Protein AF-A0A1D6IJW8-F1 (afdb_monomer)

Solvent-accessible surface area (backbone atoms only — not comparable to full-atom values): 11966 Å² total; per-residue (Å²): 100,55,73,67,58,34,72,70,39,97,54,43,90,77,49,80,68,76,67,84,82,90,84,82,69,64,49,57,59,57,41,52,30,16,62,76,54,67,31,64,69,40,22,41,39,33,56,73,43,92,63,97,60,88,53,54,50,42,50,57,43,24,51,48,31,38,53,54,25,54,58,39,34,73,47,59,45,94,82,38,66,62,11,54,40,20,61,73,43,43,92,66,59,35,40,79,49,43,37,62,38,60,63,40,44,71,74,69,51,48,72,70,54,31,19,51,52,34,33,53,51,52,58,76,67,62,80,61,88,47,70,67,58,39,49,54,36,16,48,52,52,33,53,44,46,55,49,37,48,42,70,63,32,47,52,40,47,52,51,54,50,52,54,51,51,54,47,50,56,41,46,73,73,73,42,66,58,65,53,64,46,99,86,69,52,78,46,69,54,84,86,67,90,79,82,85,77,92,74,93,70,90,77,83,82,128

Mean predicted aligned error: 5.83 Å

Organism: Zea mays (NCBI:txid4577)

pLDDT: mean 93.37, std 6.7, range [49.69, 98.38]

Sequence (206 aa):
MNLTEALRSSSPETTISHIPVHQDGSCNGLQHYAALGKDKLGAIAVNLVAGEKPADVYTGIANRVMEIMRMDAQKDPSVEPDAARARLIVDQVDRKLVKQTVMTSVYGVTYIGAREQIRRRLKERGVIPNDSELFGASCYAAKVTLTALGEMFQAARSIMNWLGDCAKVIACENEPVRWTTPLGLPVVQPYRKLGRHLVGVSVEYS

Radius of gyration: 23.62 Å; Cα contacts (8 Å, |Δi|>4): 201; chains: 1; bounding box: 51×72×70 Å

Structure (mmCIF, N/CA/C/O backbone):
data_AF-A0A1D6IJW8-F1
#
_entry.id   AF-A0A1D6IJW8-F1
#
loop_
_atom_site.group_PDB
_atom_site.id
_atom_site.type_symbol
_atom_site.label_atom_id
_atom_site.label_alt_id
_atom_site.label_comp_id
_atom_site.label_asym_id
_atom_site.label_entity_id
_atom_site.label_seq_id
_atom_site.pdbx_PDB_ins_code
_atom_site.Cartn_x
_atom_site.Cartn_y
_atom_site.Cartn_z
_atom_site.occupancy
_atom_site.B_iso_or_equiv
_atom_site.auth_seq_id
_atom_site.auth_comp_id
_atom_site.auth_asym_id
_atom_site.auth_atom_id
_atom_site.pdbx_PDB_model_num
ATOM 1 N N . MET A 1 1 ? -7.915 19.815 28.709 1.00 62.91 1 MET A N 1
ATOM 2 C CA . MET A 1 1 ? -7.631 18.904 29.828 1.00 62.91 1 MET A CA 1
ATOM 3 C C . MET A 1 1 ? -6.895 17.685 29.293 1.00 62.91 1 MET A C 1
ATOM 5 O O . MET A 1 1 ? -7.326 17.170 28.266 1.00 62.91 1 MET A O 1
ATOM 9 N N . ASN A 1 2 ? -5.765 17.295 29.884 1.00 79.00 2 ASN A N 1
ATOM 10 C CA . ASN A 1 2 ? -4.941 16.166 29.422 1.00 79.00 2 ASN A CA 1
ATOM 11 C C . ASN A 1 2 ? -5.135 14.910 30.293 1.00 79.00 2 ASN A C 1
ATOM 13 O O . ASN A 1 2 ? -5.794 14.955 31.330 1.00 79.00 2 ASN A O 1
ATOM 17 N N . LEU A 1 3 ? -4.575 13.774 29.859 1.00 88.62 3 LEU A N 1
ATOM 18 C CA . LEU A 1 3 ? -4.716 12.476 30.537 1.00 88.62 3 LEU A CA 1
ATOM 19 C C . LEU A 1 3 ? -4.359 12.542 32.033 1.00 88.62 3 LEU A C 1
ATOM 21 O O . LEU A 1 3 ? -5.017 11.915 32.856 1.00 88.62 3 LEU A O 1
ATOM 25 N N . THR A 1 4 ? -3.354 13.338 32.394 1.00 88.69 4 THR A N 1
ATOM 26 C CA . THR A 1 4 ? -2.901 13.503 33.779 1.00 88.69 4 THR A CA 1
ATOM 27 C C . THR A 1 4 ? -3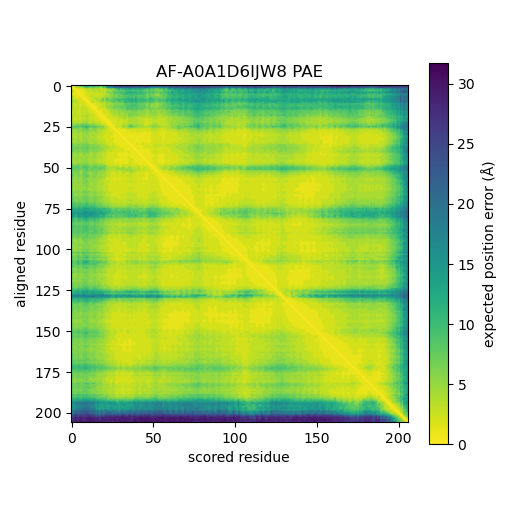.971 14.130 34.668 1.00 88.69 4 THR A C 1
ATOM 29 O O . THR A 1 4 ? -4.117 13.737 35.820 1.00 88.69 4 THR A O 1
ATOM 32 N N . GLU A 1 5 ? -4.724 15.099 34.156 1.00 84.25 5 GLU A N 1
ATOM 33 C CA . GLU A 1 5 ? -5.791 15.765 34.909 1.00 84.25 5 GLU A CA 1
ATOM 34 C C . GLU A 1 5 ? -6.998 14.842 35.105 1.00 84.25 5 GLU A C 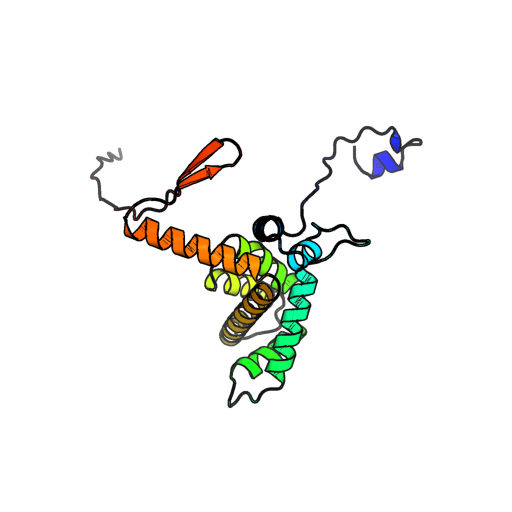1
ATOM 36 O O . GLU A 1 5 ? -7.532 14.776 36.209 1.00 84.25 5 GLU A O 1
ATOM 41 N N . ALA A 1 6 ? -7.361 14.060 34.083 1.00 89.94 6 ALA A N 1
ATOM 42 C CA . ALA A 1 6 ? -8.405 13.042 34.201 1.00 89.94 6 ALA A CA 1
ATOM 43 C C . ALA A 1 6 ? -8.035 11.956 35.225 1.00 89.94 6 ALA A C 1
ATOM 45 O O . ALA A 1 6 ? -8.866 11.582 36.043 1.00 89.94 6 ALA A O 1
ATOM 46 N N . LEU A 1 7 ? -6.777 11.499 35.239 1.00 91.19 7 LEU A N 1
ATOM 47 C CA . LEU A 1 7 ? -6.290 10.491 36.193 1.00 91.19 7 LEU A CA 1
ATOM 48 C C . LEU A 1 7 ? -6.159 11.007 37.633 1.00 91.19 7 LEU A C 1
ATOM 50 O O . LEU A 1 7 ? -6.163 10.212 38.568 1.00 91.19 7 LEU A O 1
ATOM 54 N N . ARG A 1 8 ? -6.002 12.321 37.820 1.00 91.81 8 ARG A N 1
ATOM 55 C CA . ARG A 1 8 ? -5.958 12.958 39.147 1.00 91.81 8 ARG A CA 1
ATOM 56 C C . ARG A 1 8 ? -7.346 13.297 39.689 1.00 91.81 8 ARG A C 1
ATOM 58 O O . ARG A 1 8 ? -7.458 13.631 40.866 1.00 91.81 8 ARG A O 1
ATOM 65 N N . SER A 1 9 ? -8.376 13.241 38.848 1.00 89.94 9 SER A N 1
ATOM 66 C CA . SER A 1 9 ? -9.762 13.411 39.272 1.00 89.94 9 SER A CA 1
ATOM 67 C C . SER A 1 9 ? -10.191 12.229 40.138 1.00 89.94 9 SER A C 1
ATOM 69 O O . SER A 1 9 ? -9.887 11.080 39.827 1.00 89.94 9 SER A O 1
ATOM 71 N N . SER A 1 10 ? -10.950 12.497 41.201 1.00 92.94 10 SER A N 1
ATOM 72 C CA . SER A 1 10 ? -11.619 11.450 41.985 1.00 92.94 10 SER A CA 1
ATOM 73 C C . SER A 1 10 ? -12.718 10.727 41.199 1.00 92.94 10 SER A C 1
ATOM 75 O O . SER A 1 10 ? -13.166 9.667 41.622 1.00 92.94 10 SER A O 1
ATOM 77 N N . SER A 1 11 ? -13.137 11.299 40.066 1.00 91.88 11 SER A N 1
ATOM 78 C CA . SER A 1 11 ? -14.120 10.746 39.133 1.00 91.88 11 SER A CA 1
ATOM 79 C C . SER A 1 11 ? -13.658 11.024 37.690 1.00 91.88 11 SER A C 1
ATOM 81 O O . SER A 1 11 ? -14.033 12.040 37.083 1.00 91.88 11 SER A O 1
ATOM 83 N N . PRO A 1 12 ? -12.748 10.197 37.139 1.00 92.62 12 PRO A N 1
ATOM 84 C CA . PRO A 1 12 ? -12.216 10.364 35.786 1.00 92.62 12 PRO A CA 1
ATOM 85 C C . PRO A 1 12 ? -13.301 10.372 34.698 1.00 92.62 12 PRO A C 1
ATOM 87 O O . PRO A 1 12 ? -13.224 11.171 33.768 1.00 92.62 12 PRO A O 1
ATOM 90 N N . GLU A 1 13 ? -14.340 9.549 34.840 1.00 91.38 13 GLU A N 1
ATOM 91 C CA . GLU A 1 13 ? -15.460 9.395 33.905 1.00 91.38 13 GLU A CA 1
ATOM 92 C C . GLU A 1 13 ? -16.324 10.654 33.753 1.00 91.38 13 GLU A C 1
ATOM 94 O O . GLU A 1 13 ? -16.932 10.859 32.704 1.00 91.38 13 GLU A O 1
ATOM 99 N N . THR A 1 14 ? -16.349 11.528 34.763 1.00 91.19 14 THR A N 1
ATOM 100 C CA . THR A 1 14 ? -17.062 12.815 34.702 1.00 91.19 14 THR A CA 1
ATOM 101 C C . THR A 1 14 ? -16.176 13.960 34.215 1.00 91.19 14 THR A C 1
ATOM 103 O O . THR A 1 14 ? -16.621 15.106 34.151 1.00 91.19 14 THR A O 1
ATOM 106 N N . THR A 1 15 ? -14.907 13.689 33.898 1.00 90.12 15 THR A N 1
ATOM 107 C CA . THR A 1 15 ? -13.965 14.722 33.457 1.00 90.12 15 THR A CA 1
ATOM 108 C C . THR A 1 15 ? -14.252 15.117 32.011 1.00 90.12 15 THR A C 1
ATOM 110 O O . THR A 1 15 ? -14.218 14.285 31.104 1.00 90.12 15 THR A O 1
ATOM 113 N N . ILE A 1 16 ? -14.485 16.408 31.767 1.00 90.25 16 ILE A N 1
ATOM 114 C CA . ILE A 1 16 ? -14.719 16.924 30.415 1.00 90.25 16 ILE A CA 1
ATOM 115 C C . ILE A 1 16 ? -13.387 16.986 29.657 1.00 90.25 16 ILE A C 1
ATOM 117 O O . ILE A 1 16 ? -12.506 17.795 29.957 1.00 90.25 16 ILE A O 1
ATOM 121 N N . SER A 1 17 ? -13.243 16.132 28.643 1.00 91.12 17 SER A N 1
ATOM 122 C CA . SER A 1 17 ? -12.112 16.169 27.715 1.00 91.12 17 SER A CA 1
ATOM 123 C C . SER A 1 17 ? -12.433 17.031 26.495 1.00 91.12 17 SER A C 1
ATOM 125 O O . SER A 1 17 ? -13.495 16.912 25.892 1.00 91.12 17 SER A O 1
ATOM 127 N N . HIS A 1 18 ? -11.466 17.854 26.092 1.00 91.38 18 HIS A N 1
ATOM 128 C CA . HIS A 1 18 ? -11.492 18.599 24.828 1.00 91.38 18 HIS A CA 1
ATOM 129 C C . HIS A 1 18 ? -10.486 18.041 23.811 1.00 91.38 18 HIS A C 1
ATOM 131 O O . HIS A 1 18 ? -10.264 18.650 22.767 1.00 91.38 18 HIS A O 1
ATOM 137 N N . ILE A 1 19 ? -9.831 16.917 24.127 1.00 91.88 19 ILE A N 1
ATOM 138 C CA . ILE A 1 19 ? -8.852 16.288 23.240 1.00 91.88 19 ILE A CA 1
ATOM 139 C C . ILE A 1 19 ? -9.598 15.404 22.234 1.00 91.88 19 ILE A C 1
ATOM 141 O O . ILE A 1 19 ? -10.296 14.479 22.657 1.00 91.88 19 ILE A O 1
ATOM 145 N N . PRO A 1 20 ? -9.435 15.633 20.920 1.00 93.88 20 PRO A N 1
ATOM 146 C CA . PRO A 1 20 ? -9.977 14.741 19.905 1.00 93.88 20 PRO A CA 1
ATOM 147 C C . PRO A 1 20 ? -9.334 13.353 19.990 1.00 93.88 20 PRO A C 1
ATOM 149 O O . PRO A 1 20 ? -8.111 13.231 20.071 1.00 93.88 20 PRO A O 1
ATOM 152 N N . VAL A 1 21 ? -10.150 12.302 19.917 1.00 94.31 21 VAL A N 1
ATOM 153 C CA . VAL A 1 21 ? -9.671 10.921 19.781 1.00 94.31 21 VAL A CA 1
ATOM 154 C C . VAL A 1 21 ? -9.745 10.534 18.310 1.00 94.31 21 VAL A C 1
ATOM 156 O O . VAL A 1 21 ? -10.818 10.533 17.712 1.00 94.31 21 VAL A O 1
ATOM 159 N N . HIS A 1 22 ? -8.596 10.228 17.711 1.00 95.06 22 HIS A N 1
ATOM 160 C CA . HIS A 1 22 ? -8.519 9.872 16.298 1.00 95.06 22 HIS A CA 1
ATOM 161 C C . HIS A 1 22 ? -8.883 8.401 16.072 1.00 95.06 22 HIS A C 1
ATOM 163 O O . HIS A 1 22 ? -8.376 7.517 16.760 1.00 95.06 22 HIS A O 1
ATOM 169 N N . GLN A 1 23 ? -9.710 8.142 15.060 1.00 94.31 23 GLN A N 1
ATOM 170 C CA . GLN A 1 23 ? -9.976 6.808 14.529 1.00 94.31 23 GLN A CA 1
ATOM 171 C C . GLN A 1 23 ? -9.646 6.809 13.036 1.00 94.31 23 GLN A C 1
ATOM 173 O O . GLN A 1 23 ? -10.080 7.698 12.308 1.00 94.31 23 GLN A O 1
ATOM 178 N N . ASP A 1 24 ? -8.866 5.828 12.592 1.00 93.12 24 ASP A N 1
ATOM 179 C CA . ASP A 1 24 ? -8.512 5.630 11.185 1.00 93.12 24 ASP A CA 1
ATOM 180 C C . ASP A 1 24 ? -8.559 4.137 10.852 1.00 93.12 24 ASP A C 1
ATOM 182 O O . ASP A 1 24 ? -8.352 3.282 11.721 1.00 93.12 24 ASP A O 1
ATOM 186 N N . GLY A 1 25 ? -8.856 3.820 9.595 1.00 87.81 25 GLY A N 1
ATOM 187 C CA . GLY A 1 25 ? -8.928 2.448 9.123 1.00 87.81 25 GLY A CA 1
ATOM 188 C C . GLY A 1 25 ? -7.552 1.861 8.814 1.00 87.81 25 GLY A C 1
ATOM 189 O O . GLY A 1 25 ? -6.561 2.540 8.532 1.00 87.81 25 GLY A O 1
ATOM 190 N N . SER A 1 26 ? -7.476 0.533 8.848 1.00 85.31 26 SER A N 1
ATOM 191 C CA . SER A 1 26 ? -6.258 -0.193 8.487 1.00 85.31 26 SER A CA 1
ATOM 192 C C . SER A 1 26 ? -6.123 -0.250 6.967 1.00 85.31 26 SER A C 1
ATOM 194 O O . SER A 1 26 ? -6.533 -1.219 6.341 1.00 85.31 26 SER A O 1
ATOM 196 N N . CYS A 1 27 ? -5.522 0.793 6.383 1.00 91.62 27 CYS A N 1
ATOM 197 C CA . CYS A 1 27 ? -5.355 0.961 4.934 1.00 91.62 27 CYS A CA 1
ATOM 198 C C . CYS A 1 27 ? -6.692 1.143 4.183 1.00 91.62 27 CYS A C 1
ATOM 200 O O . CYS A 1 27 ? -7.156 0.253 3.470 1.00 91.62 27 CYS A O 1
ATOM 202 N N . ASN A 1 28 ? -7.282 2.339 4.296 1.00 94.88 28 ASN A N 1
ATOM 203 C CA . ASN A 1 28 ? -8.595 2.684 3.721 1.00 94.88 28 ASN A CA 1
ATOM 204 C C . ASN A 1 28 ? -8.719 2.354 2.221 1.00 94.88 28 ASN A C 1
ATOM 206 O O . ASN A 1 28 ? -9.757 1.875 1.771 1.00 94.88 28 ASN A O 1
ATOM 210 N N . GLY A 1 29 ? -7.653 2.544 1.434 1.00 94.50 29 GLY A N 1
ATOM 211 C CA . GLY A 1 29 ? -7.655 2.189 0.010 1.00 94.50 29 GLY A CA 1
ATOM 212 C C . GLY A 1 29 ? -7.921 0.699 -0.238 1.00 94.50 29 GLY A C 1
ATOM 213 O O . GLY A 1 29 ? -8.784 0.356 -1.044 1.00 94.50 29 GLY A O 1
ATOM 214 N N . LEU A 1 30 ? -7.246 -0.196 0.495 1.00 95.69 30 LEU A N 1
ATOM 215 C CA . LEU A 1 30 ? -7.491 -1.640 0.391 1.00 95.69 30 LEU A CA 1
ATOM 216 C C . LEU A 1 30 ? -8.864 -2.037 0.941 1.00 95.69 30 LEU A C 1
ATOM 218 O O . LEU A 1 30 ? -9.478 -2.948 0.394 1.00 95.69 30 LEU A O 1
ATOM 222 N N . GLN A 1 31 ? -9.377 -1.343 1.962 1.00 96.81 31 GLN A N 1
ATOM 223 C CA . GLN A 1 31 ? -10.747 -1.551 2.445 1.00 96.81 31 GLN A CA 1
ATOM 224 C C . GLN A 1 31 ? -11.777 -1.270 1.345 1.00 96.81 31 GLN A C 1
ATOM 226 O O . GLN A 1 31 ? -12.647 -2.101 1.085 1.00 96.81 31 GLN A O 1
ATOM 231 N N . HIS A 1 32 ? -11.643 -0.153 0.626 1.00 96.88 32 HIS A N 1
ATOM 232 C CA . HIS A 1 32 ? -12.528 0.140 -0.500 1.00 96.88 32 HIS A CA 1
ATOM 233 C C . HIS A 1 32 ? -12.416 -0.903 -1.616 1.00 96.88 32 HIS A C 1
ATOM 235 O O . HIS A 1 32 ? -13.445 -1.365 -2.107 1.00 96.88 32 HIS A O 1
ATOM 241 N N . TYR A 1 33 ? -11.206 -1.336 -1.985 1.00 96.81 33 TYR A N 1
ATOM 242 C CA . TYR A 1 33 ? -11.051 -2.385 -2.998 1.00 96.81 33 TYR A CA 1
ATOM 243 C C . TYR A 1 33 ? -11.634 -3.732 -2.565 1.00 96.81 33 TYR A C 1
ATOM 245 O O . TYR A 1 33 ? -12.290 -4.389 -3.372 1.00 96.81 33 TYR A O 1
ATOM 253 N N . ALA A 1 34 ? -11.437 -4.134 -1.309 1.00 96.38 34 ALA A N 1
ATOM 254 C CA . ALA A 1 34 ? -12.005 -5.369 -0.780 1.00 96.38 34 ALA A CA 1
ATOM 255 C C . ALA A 1 34 ? -13.541 -5.334 -0.807 1.00 96.38 34 ALA A C 1
ATOM 257 O O . ALA A 1 34 ? -14.170 -6.315 -1.203 1.00 96.38 34 ALA A O 1
ATOM 258 N N . ALA A 1 35 ? -14.147 -4.191 -0.470 1.00 96.94 35 ALA A N 1
ATOM 259 C CA . ALA A 1 35 ? -15.592 -3.999 -0.553 1.00 96.94 35 ALA A CA 1
ATOM 260 C C . ALA A 1 35 ? -16.106 -4.029 -2.005 1.00 96.94 35 ALA A C 1
ATOM 262 O O . ALA A 1 35 ? -17.060 -4.751 -2.298 1.00 96.94 35 ALA A O 1
ATOM 263 N N . LEU A 1 36 ? -15.455 -3.301 -2.922 1.00 97.31 36 LEU A N 1
ATOM 264 C CA . LEU A 1 36 ? -15.813 -3.272 -4.348 1.00 97.31 36 LEU A CA 1
ATOM 265 C C . LEU A 1 36 ? -15.719 -4.660 -4.992 1.00 97.31 36 LEU A C 1
ATOM 267 O O . LEU A 1 36 ? -16.611 -5.061 -5.736 1.00 97.31 36 LEU A O 1
ATOM 271 N N . GLY A 1 37 ? -14.652 -5.399 -4.686 1.00 96.00 37 GLY A N 1
ATOM 272 C CA . GLY A 1 37 ? -14.413 -6.740 -5.214 1.00 96.00 37 GLY A CA 1
ATOM 273 C C . GLY A 1 37 ? -15.138 -7.857 -4.466 1.00 96.00 37 GLY A C 1
ATOM 274 O O . GLY A 1 37 ? -15.048 -9.005 -4.889 1.00 96.00 37 GLY A O 1
ATOM 275 N N . LYS A 1 38 ? -15.821 -7.547 -3.351 1.00 95.75 38 LYS A N 1
ATOM 276 C CA . LYS A 1 38 ? -16.361 -8.534 -2.396 1.00 95.75 38 LYS A CA 1
ATOM 277 C C . LYS A 1 38 ? -15.324 -9.605 -2.013 1.00 95.75 38 LYS A C 1
ATOM 279 O O . LYS A 1 38 ? -15.647 -10.781 -1.852 1.00 95.75 38 LYS A O 1
ATOM 284 N N . ASP A 1 39 ? -14.068 -9.186 -1.874 1.00 95.19 39 ASP A N 1
ATOM 285 C CA . ASP A 1 39 ? -12.933 -10.058 -1.580 1.00 95.19 39 ASP A CA 1
ATOM 286 C C . ASP A 1 39 ? -12.887 -10.365 -0.084 1.00 95.19 39 ASP A C 1
ATOM 288 O O . ASP A 1 39 ? -12.447 -9.546 0.723 1.00 95.19 39 ASP A O 1
ATOM 292 N N . LYS A 1 40 ? -13.349 -11.561 0.291 1.00 94.75 40 LYS A N 1
ATOM 293 C CA . LYS A 1 40 ? -13.409 -11.992 1.691 1.00 94.75 40 LYS A CA 1
ATOM 294 C C . LYS A 1 40 ? -12.026 -12.082 2.339 1.00 94.75 40 LYS A C 1
ATOM 296 O O . LYS A 1 40 ? -11.890 -11.706 3.501 1.00 94.75 40 LYS A O 1
ATOM 301 N N . LEU A 1 41 ? -11.015 -12.580 1.623 1.00 93.00 41 LEU A N 1
ATOM 302 C CA . LEU A 1 41 ? -9.668 -12.735 2.182 1.00 93.00 41 LEU A CA 1
ATOM 303 C C . LEU A 1 41 ? -9.016 -11.367 2.379 1.00 93.00 41 LEU A C 1
ATOM 305 O O . LEU A 1 41 ? -8.512 -11.081 3.467 1.00 93.00 41 LEU A O 1
ATOM 309 N N . GLY A 1 42 ? -9.123 -10.493 1.374 1.00 93.69 42 GLY A N 1
ATOM 310 C CA . GLY A 1 42 ? -8.707 -9.101 1.489 1.00 93.69 42 GLY A CA 1
ATOM 311 C C . GLY A 1 42 ? -9.420 -8.390 2.641 1.00 93.69 42 GLY A C 1
ATOM 312 O O . GLY A 1 42 ? -8.765 -7.778 3.479 1.00 93.69 42 GLY A O 1
ATOM 313 N N . ALA A 1 43 ? -10.744 -8.538 2.749 1.00 95.69 43 ALA A N 1
ATOM 314 C CA . ALA A 1 43 ? -11.569 -7.931 3.795 1.00 95.69 43 ALA A CA 1
ATOM 315 C C . ALA A 1 43 ? -11.152 -8.348 5.216 1.00 95.69 43 ALA A C 1
ATOM 317 O O . ALA A 1 43 ? -11.124 -7.501 6.109 1.00 95.69 43 ALA A O 1
ATOM 318 N N . ILE A 1 44 ? -10.785 -9.616 5.429 1.00 95.12 44 ILE A N 1
ATOM 319 C CA . ILE A 1 44 ? -10.220 -10.083 6.705 1.00 95.12 44 ILE A CA 1
ATOM 320 C C . ILE A 1 44 ? -8.886 -9.378 6.982 1.00 95.12 44 ILE A C 1
ATOM 322 O O . ILE A 1 44 ? -8.685 -8.849 8.073 1.00 95.12 44 ILE A O 1
ATOM 326 N N . ALA A 1 45 ? -7.993 -9.313 5.989 1.00 94.56 45 ALA A N 1
ATOM 327 C CA . ALA A 1 45 ? -6.666 -8.717 6.149 1.00 94.56 45 ALA A CA 1
ATOM 328 C C . ALA A 1 45 ? -6.697 -7.215 6.494 1.00 94.56 45 ALA A C 1
ATOM 330 O O . ALA A 1 45 ? -5.751 -6.713 7.103 1.00 94.56 45 ALA A O 1
ATOM 331 N N . VAL A 1 46 ? -7.772 -6.504 6.132 1.00 95.94 46 VAL A N 1
ATOM 332 C CA . VAL A 1 46 ? -7.959 -5.068 6.410 1.00 95.94 46 VAL A CA 1
ATOM 333 C C . VAL A 1 46 ? -9.101 -4.756 7.381 1.00 95.94 46 VAL A C 1
ATOM 335 O O . VAL A 1 46 ? -9.592 -3.626 7.413 1.00 95.94 46 VAL A O 1
ATOM 338 N N . ASN A 1 47 ? -9.493 -5.722 8.217 1.00 96.94 47 ASN A N 1
ATOM 339 C CA . ASN A 1 47 ? -10.433 -5.533 9.333 1.00 96.94 47 ASN A CA 1
ATOM 340 C C . ASN A 1 47 ? -11.871 -5.142 8.936 1.00 96.94 47 ASN A C 1
ATOM 342 O O . ASN A 1 47 ? -12.577 -4.518 9.723 1.00 96.94 47 ASN A O 1
ATOM 346 N N . LEU A 1 48 ? -12.324 -5.501 7.731 1.00 96.44 48 LEU A N 1
ATOM 347 C CA . LEU A 1 48 ? -13.736 -5.373 7.338 1.00 96.44 48 LEU A CA 1
ATOM 348 C C . LEU A 1 48 ? -14.594 -6.545 7.826 1.00 96.44 48 LEU A C 1
ATOM 350 O O . LEU A 1 48 ? -15.811 -6.420 7.937 1.00 96.44 48 LEU A O 1
ATOM 354 N N . VAL A 1 49 ? -13.964 -7.685 8.106 1.00 95.88 49 VAL A N 1
ATOM 355 C CA . VAL A 1 49 ? -14.605 -8.824 8.767 1.00 95.88 49 VAL A CA 1
ATOM 356 C C . VAL A 1 49 ? -14.226 -8.792 10.241 1.00 95.88 49 VAL A C 1
ATOM 358 O O . VAL A 1 49 ? -13.054 -8.619 10.573 1.00 95.88 49 VAL A O 1
ATOM 361 N N . ALA A 1 50 ? -15.218 -8.957 11.118 1.00 94.44 50 ALA A N 1
ATOM 362 C CA . ALA A 1 50 ? -14.991 -9.003 12.556 1.00 94.44 50 ALA A CA 1
ATOM 363 C C . ALA A 1 50 ? -14.027 -10.144 12.920 1.00 94.44 50 ALA A C 1
ATOM 365 O O . ALA A 1 50 ? -14.177 -11.275 12.456 1.00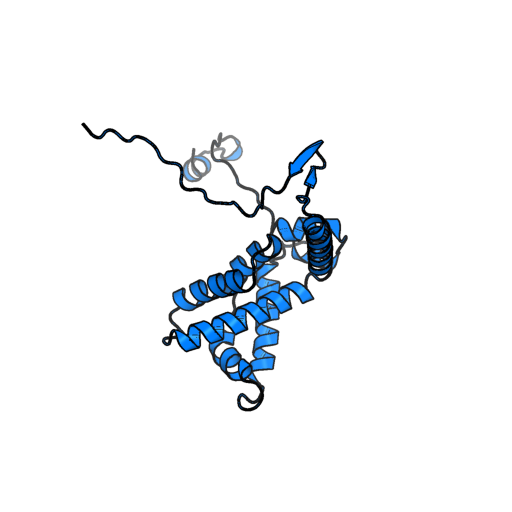 94.44 50 ALA A O 1
ATOM 366 N N . GLY A 1 51 ? -13.053 -9.837 13.770 1.00 91.75 51 GLY A N 1
ATOM 367 C CA . GLY A 1 51 ? -12.101 -10.791 14.323 1.00 91.75 51 GLY A CA 1
ATOM 368 C C . GLY A 1 51 ? -11.799 -10.447 15.777 1.00 91.75 51 GLY A C 1
ATOM 369 O O . GLY A 1 51 ? -12.051 -9.328 16.218 1.00 91.75 51 GLY A O 1
ATOM 370 N N . GLU A 1 52 ? -11.255 -11.405 16.528 1.00 93.75 52 GLU A N 1
ATOM 371 C CA . GLU A 1 52 ? -10.928 -11.206 17.950 1.00 93.75 52 GLU A CA 1
ATOM 372 C C . GLU A 1 52 ? -9.822 -10.167 18.169 1.00 93.75 52 GLU A C 1
ATOM 374 O O . GLU A 1 52 ? -9.779 -9.494 19.197 1.00 93.75 52 GLU A O 1
ATOM 379 N N . LYS A 1 53 ? -8.904 -10.047 17.203 1.00 93.88 53 LYS A N 1
ATOM 380 C CA . LYS A 1 53 ? -7.789 -9.100 17.225 1.00 93.88 53 LYS A CA 1
ATOM 381 C C . LYS A 1 53 ? -7.706 -8.362 15.891 1.00 93.88 53 LYS A C 1
ATOM 383 O O . LYS A 1 53 ? -7.979 -8.974 14.857 1.00 93.88 53 LYS A O 1
ATOM 388 N N . PRO A 1 54 ? -7.272 -7.090 15.890 1.00 94.12 54 PRO A N 1
ATOM 389 C CA . PRO A 1 54 ? -7.010 -6.371 14.653 1.00 94.12 54 PRO A CA 1
ATOM 390 C C . PRO A 1 54 ? -5.938 -7.081 13.819 1.00 94.12 54 PRO A C 1
ATOM 392 O O . PRO A 1 54 ? -4.836 -7.350 14.301 1.00 94.12 54 PRO A O 1
ATOM 395 N N . ALA A 1 55 ? -6.251 -7.353 12.558 1.00 94.50 55 ALA A N 1
ATOM 396 C CA . ALA A 1 55 ? -5.293 -7.775 11.554 1.00 94.50 55 ALA A CA 1
ATOM 397 C C . ALA A 1 55 ? -4.351 -6.617 11.188 1.00 94.50 55 ALA A C 1
ATOM 399 O O . ALA A 1 55 ? -4.746 -5.448 11.148 1.00 94.50 55 ALA A O 1
ATOM 400 N N . ASP A 1 56 ? -3.100 -6.954 10.874 1.00 95.25 56 ASP A N 1
ATOM 401 C CA . ASP A 1 56 ? -2.084 -6.002 10.427 1.00 95.25 56 ASP A CA 1
ATOM 402 C C . ASP A 1 56 ? -1.604 -6.369 9.022 1.00 95.25 56 ASP A C 1
ATOM 404 O O . ASP A 1 56 ? -0.613 -7.083 8.845 1.00 95.25 56 ASP A O 1
ATOM 408 N N . VAL A 1 57 ? -2.320 -5.857 8.015 1.00 95.31 57 VAL A N 1
ATOM 409 C CA . VAL A 1 57 ? -2.039 -6.087 6.587 1.00 95.31 57 VAL A CA 1
ATOM 410 C C . VAL A 1 57 ? -0.566 -5.880 6.225 1.00 95.31 57 VAL A C 1
ATOM 412 O O . VAL A 1 57 ? -0.007 -6.621 5.421 1.00 95.31 57 VAL A O 1
ATOM 415 N N . TYR A 1 58 ? 0.096 -4.907 6.853 1.00 96.62 58 TYR A N 1
ATOM 416 C CA . TYR A 1 58 ? 1.490 -4.584 6.567 1.00 96.62 58 TYR A CA 1
ATOM 417 C C . TYR A 1 58 ? 2.450 -5.663 7.069 1.00 96.62 58 TYR A C 1
ATOM 419 O O . TYR A 1 58 ? 3.431 -5.957 6.393 1.00 96.62 58 TYR A O 1
ATOM 427 N N . THR A 1 59 ? 2.169 -6.260 8.229 1.00 96.69 59 THR A N 1
ATOM 428 C CA . THR A 1 59 ? 2.948 -7.390 8.752 1.00 96.69 59 THR A CA 1
ATOM 429 C C . THR A 1 59 ? 2.698 -8.641 7.912 1.00 96.69 59 THR A C 1
ATOM 431 O O . THR A 1 59 ? 3.652 -9.325 7.558 1.00 96.69 59 THR A O 1
ATOM 434 N N . GLY A 1 60 ? 1.450 -8.891 7.495 1.00 96.00 60 GLY A N 1
ATOM 435 C CA . GLY A 1 60 ? 1.132 -9.976 6.559 1.00 96.00 60 GLY A CA 1
ATOM 436 C C . GLY A 1 60 ? 1.915 -9.868 5.244 1.00 96.00 60 GLY A C 1
ATOM 437 O O . GLY A 1 60 ? 2.554 -10.830 4.822 1.00 96.00 60 GLY A O 1
ATOM 438 N N . ILE A 1 61 ? 1.953 -8.674 4.645 1.00 96.94 61 ILE A N 1
ATOM 439 C CA . ILE A 1 61 ? 2.732 -8.423 3.424 1.00 96.94 61 ILE A CA 1
ATOM 440 C C . ILE A 1 61 ? 4.236 -8.530 3.687 1.00 96.94 61 ILE A C 1
ATOM 442 O O . ILE A 1 61 ? 4.942 -9.121 2.877 1.00 96.94 61 ILE A O 1
ATOM 446 N N . ALA A 1 62 ? 4.747 -7.998 4.802 1.00 98.12 62 ALA A N 1
ATOM 447 C CA . ALA A 1 62 ? 6.166 -8.111 5.143 1.00 98.12 62 ALA A CA 1
ATOM 448 C C . ALA A 1 62 ? 6.607 -9.579 5.259 1.00 98.12 62 ALA A C 1
ATOM 450 O O . ALA A 1 62 ? 7.645 -9.945 4.711 1.00 98.12 62 ALA A O 1
ATOM 451 N N . ASN A 1 63 ? 5.792 -10.426 5.894 1.00 97.75 63 ASN A N 1
ATOM 452 C CA . ASN A 1 63 ? 6.052 -11.861 5.991 1.00 97.75 63 ASN A CA 1
ATOM 453 C C . ASN A 1 63 ? 6.080 -12.512 4.606 1.00 97.75 63 ASN A C 1
ATOM 455 O O . ASN A 1 63 ? 7.023 -13.234 4.290 1.00 97.75 63 ASN A O 1
ATOM 459 N N . ARG A 1 64 ? 5.110 -12.185 3.743 1.00 97.56 64 ARG A N 1
ATOM 460 C CA . ARG A 1 64 ? 5.074 -12.711 2.374 1.00 97.56 64 ARG A CA 1
ATOM 461 C C . ARG A 1 64 ? 6.287 -12.276 1.547 1.00 97.56 64 ARG A C 1
ATOM 463 O O . ARG A 1 64 ? 6.869 -13.082 0.829 1.00 97.56 64 ARG A O 1
ATOM 470 N N . VAL A 1 65 ? 6.704 -11.016 1.670 1.00 98.25 65 VAL A N 1
ATOM 471 C CA . VAL A 1 65 ? 7.932 -10.503 1.041 1.00 98.25 65 VAL A CA 1
ATOM 472 C C . VAL A 1 65 ? 9.154 -11.268 1.541 1.00 98.25 65 VAL A C 1
ATOM 474 O O . VAL A 1 65 ? 9.986 -11.678 0.738 1.00 98.25 65 VAL A O 1
ATOM 477 N N . MET A 1 66 ? 9.252 -11.494 2.851 1.00 98.00 66 MET A N 1
ATOM 478 C CA . MET A 1 66 ? 10.359 -12.229 3.457 1.00 98.00 66 MET A CA 1
ATOM 479 C C . MET A 1 66 ? 10.418 -13.684 2.973 1.00 98.00 66 MET A C 1
ATOM 481 O O . MET A 1 66 ? 11.506 -14.175 2.690 1.00 98.00 66 MET A O 1
ATOM 485 N N . GLU A 1 67 ? 9.278 -14.364 2.828 1.00 97.81 67 GLU A N 1
ATOM 486 C CA . GLU A 1 67 ? 9.205 -15.713 2.247 1.00 97.81 67 GLU A CA 1
ATOM 487 C C . GLU A 1 67 ? 9.764 -15.751 0.822 1.00 97.81 67 GLU A C 1
ATOM 489 O O . GLU A 1 67 ? 10.656 -16.552 0.540 1.00 97.81 67 GLU A O 1
ATOM 494 N N . ILE A 1 68 ? 9.293 -14.853 -0.053 1.00 97.44 68 ILE A N 1
ATOM 495 C CA . ILE A 1 68 ? 9.765 -14.768 -1.443 1.00 97.44 68 ILE A CA 1
ATOM 496 C C . ILE A 1 68 ? 11.274 -14.494 -1.467 1.00 97.44 68 ILE A C 1
ATOM 498 O O . ILE A 1 68 ? 12.024 -15.199 -2.140 1.00 97.44 68 ILE A O 1
ATOM 502 N N . MET A 1 69 ? 11.748 -13.534 -0.666 1.00 97.75 69 MET A N 1
ATOM 503 C CA . MET A 1 69 ? 13.173 -13.208 -0.606 1.00 97.75 69 MET A CA 1
ATOM 504 C C . MET A 1 69 ? 14.031 -14.356 -0.069 1.00 97.75 69 MET A C 1
ATOM 506 O O . MET A 1 69 ? 15.140 -14.549 -0.558 1.00 97.75 69 MET A O 1
ATOM 510 N N . ARG A 1 70 ? 13.549 -15.140 0.901 1.00 97.38 70 ARG A N 1
ATOM 511 C CA . ARG A 1 70 ? 14.267 -16.327 1.396 1.00 97.38 70 ARG A CA 1
ATOM 512 C C . ARG A 1 70 ? 14.405 -17.397 0.320 1.00 97.38 70 ARG A C 1
ATOM 514 O O . ARG A 1 70 ? 15.464 -18.008 0.223 1.00 97.38 70 ARG A O 1
ATOM 521 N N . MET A 1 71 ? 13.367 -17.602 -0.490 1.00 96.44 71 MET A N 1
ATOM 522 C CA . MET A 1 71 ? 13.431 -18.521 -1.628 1.00 96.44 71 MET A CA 1
ATOM 523 C C . MET A 1 71 ? 14.426 -18.028 -2.682 1.00 96.44 71 MET A C 1
ATOM 525 O O . MET A 1 71 ? 15.271 -18.793 -3.140 1.00 96.44 71 MET A O 1
ATOM 529 N N . ASP A 1 72 ? 14.375 -16.744 -3.035 1.00 96.75 72 ASP A N 1
ATOM 530 C CA . ASP A 1 72 ? 15.286 -16.157 -4.021 1.00 96.75 72 ASP A CA 1
ATOM 531 C C . ASP A 1 72 ? 16.743 -16.160 -3.538 1.00 96.75 72 ASP A C 1
ATOM 533 O O . ASP A 1 72 ? 17.654 -16.429 -4.316 1.00 96.75 72 ASP A O 1
ATOM 537 N N . ALA A 1 73 ? 16.977 -15.960 -2.240 1.00 96.00 73 ALA A N 1
ATOM 538 C CA . ALA A 1 73 ? 18.300 -15.995 -1.621 1.00 96.00 73 ALA A CA 1
ATOM 539 C C . ALA A 1 73 ? 19.023 -17.350 -1.749 1.00 96.00 73 ALA A C 1
ATOM 541 O O . ALA A 1 73 ? 20.259 -17.381 -1.736 1.00 96.00 73 ALA A O 1
ATOM 542 N N . GLN A 1 74 ? 18.272 -18.450 -1.877 1.00 95.81 74 GLN A N 1
ATOM 543 C CA . GLN A 1 74 ? 18.802 -19.809 -2.048 1.00 95.81 74 GLN A CA 1
ATOM 544 C C . GLN A 1 74 ? 19.206 -20.122 -3.495 1.00 95.81 74 GLN A C 1
ATOM 546 O O . GLN A 1 74 ? 19.871 -21.128 -3.736 1.00 95.81 74 GLN A O 1
ATOM 551 N N . LYS A 1 75 ? 18.818 -19.284 -4.463 1.00 95.31 75 LYS A N 1
ATOM 552 C CA . LYS A 1 75 ? 19.161 -19.476 -5.876 1.00 95.31 75 LYS A CA 1
ATOM 553 C C . LYS A 1 75 ? 20.621 -19.107 -6.153 1.00 95.31 75 LYS A C 1
ATOM 555 O O . LYS A 1 75 ? 21.247 -18.329 -5.424 1.00 95.31 75 LYS A O 1
ATOM 560 N N . ASP A 1 76 ? 21.148 -19.651 -7.247 1.00 93.06 76 ASP A N 1
ATOM 561 C CA . ASP A 1 76 ? 22.487 -19.331 -7.737 1.00 93.06 76 ASP A CA 1
ATOM 562 C C . ASP A 1 76 ? 22.516 -17.915 -8.354 1.00 93.06 76 ASP A C 1
ATOM 564 O O . ASP A 1 76 ? 21.821 -17.669 -9.342 1.00 93.06 76 ASP A O 1
ATOM 568 N N . PRO A 1 77 ? 23.324 -16.978 -7.822 1.00 92.12 77 PRO A N 1
ATOM 569 C CA . PRO A 1 77 ? 23.449 -15.616 -8.351 1.00 92.12 77 PRO A CA 1
ATOM 570 C C . PRO A 1 77 ? 23.999 -15.516 -9.763 1.00 92.12 77 PRO A C 1
ATOM 572 O O . PRO A 1 77 ? 23.790 -14.497 -10.415 1.00 92.12 77 PRO A O 1
ATOM 575 N N . SER A 1 78 ? 24.756 -16.523 -10.204 1.00 90.06 78 SER A N 1
ATOM 576 C CA . SER A 1 78 ? 25.297 -16.555 -11.561 1.00 90.06 78 SER A CA 1
ATOM 577 C C . SER A 1 78 ? 24.191 -16.744 -12.603 1.00 90.06 78 SER A C 1
ATOM 579 O O . SER A 1 78 ? 24.333 -16.296 -13.739 1.00 90.06 78 SER A O 1
ATOM 581 N N . VAL A 1 79 ? 23.070 -17.346 -12.191 1.00 90.38 79 VAL A N 1
ATOM 582 C CA . VAL A 1 79 ? 21.881 -17.582 -13.015 1.00 90.38 79 VAL A CA 1
ATOM 583 C C . VAL A 1 79 ? 20.800 -16.537 -12.736 1.00 90.38 79 VAL A C 1
ATOM 585 O O . VAL A 1 79 ? 20.188 -16.021 -13.667 1.00 90.38 79 VAL A O 1
ATOM 588 N N . GLU A 1 80 ? 20.575 -16.203 -11.463 1.00 90.19 80 GLU A N 1
ATOM 589 C CA . GLU A 1 80 ? 19.551 -15.259 -11.015 1.00 90.19 80 GLU A CA 1
ATOM 590 C C . GLU A 1 80 ? 20.192 -14.101 -10.229 1.00 90.19 80 GLU A C 1
ATOM 592 O O . GLU A 1 80 ? 20.417 -14.220 -9.02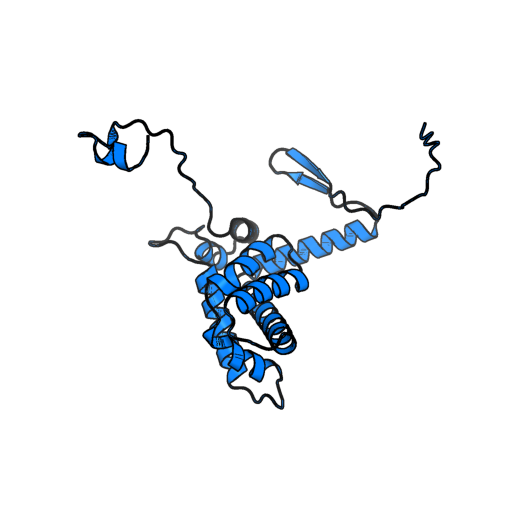0 1.00 90.19 80 GLU A O 1
ATOM 597 N N . PRO A 1 81 ? 20.464 -12.948 -10.868 1.00 87.81 81 PRO A N 1
ATOM 598 C CA . PRO A 1 81 ? 21.106 -11.807 -10.212 1.00 87.81 81 PRO A CA 1
ATOM 599 C C . PRO A 1 81 ? 20.349 -11.283 -8.982 1.00 87.81 81 PRO A C 1
ATOM 601 O O . PRO A 1 81 ? 20.955 -10.710 -8.071 1.00 87.81 81 PRO A O 1
ATOM 604 N N . ASP A 1 82 ? 19.026 -11.479 -8.930 1.00 92.06 82 ASP A N 1
ATOM 605 C CA . ASP A 1 82 ? 18.200 -11.084 -7.788 1.00 92.06 82 ASP A CA 1
ATOM 606 C C . ASP A 1 82 ? 18.524 -11.898 -6.515 1.00 92.06 82 ASP A C 1
ATOM 608 O O . ASP A 1 82 ? 18.340 -11.386 -5.410 1.00 92.06 82 ASP A O 1
ATOM 612 N N . ALA A 1 83 ? 19.128 -13.089 -6.626 1.00 94.62 83 ALA A N 1
ATOM 613 C CA . ALA A 1 83 ? 19.526 -13.908 -5.477 1.00 94.62 83 ALA A CA 1
ATOM 614 C C . ALA A 1 83 ? 20.560 -13.215 -4.571 1.00 94.62 83 ALA A C 1
ATOM 616 O O . ALA A 1 83 ? 20.479 -13.286 -3.341 1.00 94.62 83 ALA A O 1
ATOM 617 N N . ALA A 1 84 ? 21.521 -12.495 -5.163 1.00 93.44 84 ALA A N 1
ATOM 618 C CA . ALA A 1 84 ? 22.504 -11.720 -4.405 1.00 93.44 84 ALA A CA 1
ATOM 619 C C . ALA A 1 84 ? 21.840 -10.564 -3.639 1.00 93.44 84 ALA A C 1
ATOM 621 O O . ALA A 1 84 ? 22.145 -10.332 -2.469 1.00 93.44 84 ALA A O 1
ATOM 622 N N . ARG A 1 85 ? 20.881 -9.877 -4.275 1.00 94.69 85 ARG A N 1
ATOM 623 C CA . ARG A 1 85 ? 20.112 -8.788 -3.651 1.00 94.69 85 ARG A CA 1
ATOM 624 C C . ARG A 1 85 ? 19.224 -9.312 -2.533 1.00 94.69 85 ARG A C 1
ATOM 626 O O . ARG A 1 85 ? 19.140 -8.676 -1.488 1.00 94.69 85 ARG A O 1
ATOM 633 N N . ALA A 1 86 ? 18.606 -10.473 -2.733 1.00 95.94 86 ALA A N 1
ATOM 634 C CA . ALA A 1 86 ? 17.800 -11.146 -1.730 1.00 95.94 86 ALA A CA 1
ATOM 635 C C . ALA A 1 86 ? 18.614 -11.461 -0.474 1.00 95.94 86 ALA A C 1
ATOM 637 O O . ALA A 1 86 ? 18.212 -11.063 0.616 1.00 95.94 86 ALA A O 1
ATOM 638 N N . ARG A 1 87 ? 19.800 -12.067 -0.621 1.00 94.81 87 ARG A N 1
ATOM 639 C CA . ARG A 1 87 ? 20.698 -12.321 0.519 1.00 94.81 87 ARG A CA 1
ATOM 640 C C . ARG A 1 87 ? 21.140 -11.050 1.235 1.00 94.81 87 ARG A C 1
ATOM 642 O O . ARG A 1 87 ? 21.266 -11.067 2.451 1.00 94.81 87 ARG A O 1
ATOM 649 N N . LEU A 1 88 ? 21.334 -9.954 0.502 1.00 93.38 88 LEU A N 1
ATOM 650 C CA . LEU A 1 88 ? 21.747 -8.679 1.086 1.00 93.38 88 LEU A CA 1
ATOM 651 C C . LEU A 1 88 ? 20.671 -8.055 1.992 1.00 93.38 88 LEU A C 1
ATOM 653 O O . LEU A 1 88 ? 21.012 -7.404 2.977 1.00 93.38 88 LEU A O 1
ATOM 657 N N . ILE A 1 89 ? 19.382 -8.204 1.655 1.00 95.38 89 ILE A N 1
ATOM 658 C CA . ILE A 1 89 ? 18.306 -7.430 2.304 1.00 95.38 89 ILE A CA 1
ATOM 659 C C . ILE A 1 89 ? 17.210 -8.251 2.975 1.00 95.38 89 ILE A C 1
ATOM 661 O O . ILE A 1 89 ? 16.303 -7.652 3.550 1.00 95.38 89 ILE A O 1
ATOM 665 N N . VAL A 1 90 ? 17.263 -9.584 2.933 1.00 95.81 90 VAL A N 1
ATOM 666 C CA . VAL A 1 90 ? 16.234 -10.445 3.542 1.00 95.81 90 VAL A CA 1
ATOM 667 C C . VAL A 1 90 ? 16.022 -10.133 5.029 1.00 95.81 90 VAL A C 1
ATOM 669 O O . VAL A 1 90 ? 14.881 -10.016 5.472 1.00 95.81 90 VAL A O 1
ATOM 672 N N . ASP A 1 91 ? 17.102 -9.865 5.766 1.00 95.19 91 ASP A N 1
ATOM 673 C CA . ASP A 1 91 ? 17.055 -9.520 7.196 1.00 95.19 91 ASP A CA 1
ATOM 674 C C . ASP A 1 91 ? 16.622 -8.069 7.458 1.00 95.19 91 ASP A C 1
ATOM 676 O O . ASP A 1 91 ? 16.437 -7.652 8.599 1.00 95.19 91 ASP A O 1
ATOM 680 N N . GLN A 1 92 ? 16.441 -7.278 6.398 1.00 95.50 92 GLN A N 1
ATOM 681 C CA . GLN A 1 92 ? 15.948 -5.903 6.471 1.00 95.50 92 GLN A CA 1
ATOM 682 C C . GLN A 1 92 ? 14.437 -5.811 6.226 1.00 95.50 92 GLN A C 1
ATOM 684 O O . GLN A 1 92 ? 13.861 -4.727 6.342 1.00 95.50 92 GLN A O 1
ATOM 689 N N . VAL A 1 93 ? 13.767 -6.914 5.889 1.00 96.75 93 VAL A N 1
ATOM 690 C CA . VAL A 1 93 ? 12.326 -6.903 5.633 1.00 96.75 93 VAL A CA 1
ATOM 691 C C . VAL A 1 93 ? 11.560 -6.834 6.946 1.00 96.75 93 VAL A C 1
ATOM 693 O O . VAL A 1 93 ? 11.581 -7.755 7.754 1.00 96.75 93 VAL A O 1
ATOM 696 N N . ASP A 1 94 ? 10.822 -5.747 7.136 1.00 97.31 94 ASP A N 1
ATOM 697 C CA . ASP A 1 94 ? 9.870 -5.610 8.228 1.00 97.31 94 ASP A CA 1
ATOM 698 C C . ASP A 1 94 ? 8.650 -4.789 7.800 1.00 97.31 94 ASP A C 1
ATOM 700 O O . ASP A 1 94 ? 8.564 -4.234 6.695 1.00 97.31 94 ASP A O 1
ATOM 704 N N . ARG A 1 95 ? 7.703 -4.669 8.731 1.00 97.19 95 ARG A N 1
ATOM 705 C CA . ARG A 1 95 ? 6.513 -3.838 8.577 1.00 97.19 95 ARG A CA 1
ATOM 706 C C . ARG A 1 95 ? 6.845 -2.404 8.142 1.00 97.19 95 ARG A C 1
ATOM 708 O O . ARG A 1 95 ? 6.141 -1.845 7.304 1.00 97.19 95 ARG A O 1
ATOM 715 N N . LYS A 1 96 ? 7.883 -1.777 8.708 1.00 96.94 96 LYS A N 1
ATOM 716 C CA . LYS A 1 96 ? 8.239 -0.368 8.452 1.00 96.94 96 LYS A CA 1
ATOM 717 C C . LYS A 1 96 ? 8.769 -0.172 7.031 1.00 96.94 96 LYS A C 1
ATOM 719 O O . LYS A 1 96 ? 8.475 0.863 6.430 1.00 96.94 96 LYS A O 1
ATOM 724 N N . LEU A 1 97 ? 9.508 -1.148 6.500 1.00 97.25 97 LEU A N 1
ATOM 725 C CA . LEU A 1 97 ? 10.029 -1.142 5.136 1.00 97.25 97 LEU A CA 1
ATOM 726 C C . LEU A 1 97 ? 8.892 -1.128 4.109 1.00 97.25 97 LEU A C 1
ATOM 728 O O . LEU A 1 97 ? 8.889 -0.287 3.212 1.00 97.25 97 LEU A O 1
ATOM 732 N N . VAL A 1 98 ? 7.909 -2.022 4.264 1.00 97.44 98 VAL A N 1
ATOM 733 C CA . VAL A 1 98 ? 6.843 -2.214 3.263 1.00 97.44 98 VAL A CA 1
ATOM 734 C C . VAL A 1 98 ? 5.666 -1.253 3.434 1.00 97.44 98 VAL A C 1
ATOM 736 O O . VAL A 1 98 ? 4.999 -0.930 2.451 1.00 97.44 98 VAL A O 1
ATOM 739 N N . LYS A 1 99 ? 5.404 -0.762 4.657 1.00 96.06 99 LYS A N 1
ATOM 740 C CA . LYS A 1 99 ? 4.181 -0.009 4.997 1.00 96.06 99 LYS A CA 1
ATOM 741 C C . LYS A 1 99 ? 3.905 1.157 4.054 1.00 96.06 99 LYS A C 1
ATOM 743 O O . LYS A 1 99 ? 2.780 1.306 3.588 1.00 96.06 99 LYS A O 1
ATOM 748 N N . GLN A 1 100 ? 4.907 1.994 3.787 1.00 96.38 100 GLN A N 1
ATOM 749 C CA . GLN A 1 100 ? 4.703 3.188 2.963 1.00 96.38 100 GLN A CA 1
ATOM 750 C C . GLN A 1 100 ? 4.357 2.823 1.514 1.00 96.38 100 GLN A C 1
ATOM 752 O O . GLN A 1 100 ? 3.417 3.377 0.942 1.00 96.38 100 GLN A O 1
ATOM 757 N N . THR A 1 101 ? 5.076 1.850 0.961 1.00 96.75 101 THR A N 1
ATOM 758 C CA . THR A 1 101 ? 4.867 1.359 -0.400 1.00 96.75 101 THR A CA 1
ATOM 759 C C . THR A 1 101 ? 3.490 0.739 -0.550 1.00 96.75 101 THR A C 1
ATOM 761 O O . THR A 1 101 ? 2.754 1.116 -1.456 1.00 96.75 101 THR A O 1
ATOM 764 N N . VAL A 1 102 ? 3.090 -0.134 0.377 1.00 95.62 102 VAL A N 1
ATOM 765 C CA . VAL A 1 102 ? 1.750 -0.740 0.392 1.00 95.62 102 VAL A CA 1
ATOM 766 C C . VAL A 1 102 ? 0.664 0.333 0.470 1.00 95.62 102 VAL A C 1
ATOM 768 O O . VAL A 1 102 ? -0.260 0.334 -0.340 1.00 95.62 102 VAL A O 1
ATOM 771 N N . MET A 1 103 ? 0.808 1.282 1.399 1.00 94.00 103 MET A N 1
ATOM 772 C CA . MET A 1 103 ? -0.179 2.337 1.621 1.00 94.00 103 MET A CA 1
ATOM 773 C C . MET A 1 103 ? -0.360 3.229 0.393 1.00 94.00 103 MET A C 1
ATOM 775 O O . MET A 1 103 ? -1.479 3.621 0.100 1.00 94.00 103 MET A O 1
ATOM 779 N N . THR A 1 104 ? 0.713 3.554 -0.331 1.00 94.88 104 THR A N 1
ATOM 780 C CA . THR A 1 104 ? 0.634 4.452 -1.496 1.00 94.88 104 THR A CA 1
ATOM 781 C C . THR A 1 104 ? 0.319 3.731 -2.806 1.00 94.88 104 THR A C 1
ATOM 783 O O . THR A 1 104 ? -0.210 4.356 -3.724 1.00 94.88 104 THR A O 1
ATOM 786 N N . SER A 1 105 ? 0.576 2.421 -2.900 1.00 92.88 105 SER A N 1
ATOM 787 C CA . SER A 1 105 ? 0.336 1.646 -4.128 1.00 92.88 105 SER A CA 1
ATOM 788 C C . SER A 1 105 ? -1.128 1.619 -4.538 1.00 92.88 105 SER A C 1
ATOM 790 O O . SER A 1 105 ? -1.437 1.792 -5.713 1.00 92.88 105 SER A O 1
ATOM 792 N N . VAL A 1 106 ? -2.038 1.518 -3.571 1.00 90.88 106 VAL A N 1
ATOM 793 C CA . VAL A 1 106 ? -3.485 1.543 -3.836 1.00 90.88 106 VAL A CA 1
ATOM 794 C C . VAL A 1 106 ? -4.024 2.905 -4.267 1.00 90.88 106 VAL A C 1
ATOM 796 O O . VAL A 1 106 ? -5.151 2.989 -4.748 1.00 90.88 106 VAL A O 1
ATOM 799 N N . TYR A 1 107 ? -3.217 3.959 -4.138 1.00 91.50 107 TYR A N 1
ATOM 800 C CA . TYR A 1 107 ? -3.525 5.308 -4.615 1.00 91.50 107 TYR A CA 1
ATOM 801 C C . TYR A 1 107 ? -2.798 5.652 -5.924 1.00 91.50 107 TYR A C 1
ATOM 803 O O . TYR A 1 107 ? -2.725 6.818 -6.302 1.00 91.50 107 TYR A O 1
ATOM 811 N N . GLY A 1 108 ? -2.255 4.650 -6.624 1.00 88.25 108 GLY A N 1
ATOM 812 C CA . GLY A 1 108 ? -1.660 4.834 -7.947 1.00 88.25 108 GLY A CA 1
ATOM 813 C C . GLY A 1 108 ? -0.187 5.237 -7.935 1.00 88.25 108 GLY A C 1
ATOM 814 O O . GLY A 1 108 ? 0.284 5.836 -8.904 1.00 88.25 108 GLY A O 1
ATOM 815 N N . VAL A 1 109 ? 0.571 4.921 -6.874 1.00 92.00 109 VAL A N 1
ATOM 816 C CA . VAL A 1 109 ? 2.034 5.068 -6.936 1.00 92.00 109 VAL A CA 1
ATOM 817 C C . VAL A 1 109 ? 2.595 4.206 -8.071 1.00 92.00 109 VAL A C 1
ATOM 819 O O . VAL A 1 109 ? 2.213 3.050 -8.252 1.00 92.00 109 VAL A O 1
ATOM 822 N N . THR A 1 110 ? 3.527 4.757 -8.843 1.00 92.56 110 THR A N 1
ATOM 823 C CA . THR A 1 110 ? 4.229 3.989 -9.876 1.00 92.56 110 THR A CA 1
ATOM 824 C C . THR A 1 110 ? 5.337 3.141 -9.258 1.00 92.56 110 THR A C 1
ATOM 826 O O . THR A 1 110 ? 5.794 3.404 -8.142 1.00 92.56 110 THR A O 1
ATOM 829 N N . TYR A 1 111 ? 5.851 2.169 -10.016 1.00 95.19 111 TYR A N 1
ATOM 830 C CA . TYR A 1 111 ? 7.024 1.385 -9.615 1.00 95.19 111 TYR A CA 1
ATOM 831 C C . TYR A 1 111 ? 8.217 2.265 -9.199 1.00 95.19 111 TYR A C 1
ATOM 833 O O . TYR A 1 111 ? 8.876 1.989 -8.199 1.00 95.19 111 TYR A O 1
ATOM 841 N N . ILE A 1 112 ? 8.465 3.364 -9.922 1.00 96.75 112 ILE A N 1
ATOM 842 C CA . ILE A 1 112 ? 9.553 4.302 -9.611 1.00 96.75 112 ILE A CA 1
ATOM 843 C C . ILE A 1 112 ? 9.333 4.938 -8.232 1.00 96.75 112 ILE A C 1
ATOM 845 O O . ILE A 1 112 ? 10.266 5.007 -7.430 1.00 96.75 112 ILE A O 1
ATOM 849 N N . GLY A 1 113 ? 8.099 5.357 -7.934 1.00 97.19 113 GLY A N 1
ATOM 850 C CA . GLY A 1 113 ? 7.742 5.908 -6.628 1.00 97.19 113 GLY A CA 1
ATOM 851 C C . GLY A 1 113 ? 7.849 4.874 -5.504 1.00 97.19 113 GLY A C 1
ATOM 852 O O . GLY A 1 113 ? 8.439 5.167 -4.466 1.00 97.19 113 GLY A O 1
ATOM 853 N N . ALA A 1 114 ? 7.361 3.650 -5.726 1.00 97.56 114 ALA A N 1
ATOM 854 C CA . ALA A 1 114 ? 7.483 2.531 -4.788 1.00 97.56 114 ALA A CA 1
ATOM 855 C C . ALA A 1 114 ? 8.951 2.218 -4.448 1.00 97.56 114 ALA A C 1
ATOM 857 O O . ALA A 1 114 ? 9.323 2.122 -3.277 1.00 97.56 114 ALA A O 1
ATOM 858 N N . ARG A 1 115 ? 9.810 2.127 -5.471 1.00 97.81 115 ARG A N 1
ATOM 859 C CA . ARG A 1 115 ? 11.257 1.942 -5.311 1.00 97.81 115 ARG A CA 1
ATOM 860 C C . ARG A 1 115 ? 11.875 3.054 -4.480 1.00 97.81 115 ARG A C 1
ATOM 862 O O . ARG A 1 115 ? 12.663 2.768 -3.587 1.00 97.81 115 ARG A O 1
ATOM 869 N N . GLU A 1 116 ? 11.542 4.311 -4.760 1.00 97.81 116 GLU A N 1
ATOM 870 C CA . GLU A 1 116 ? 12.124 5.444 -4.038 1.00 97.81 116 GLU A CA 1
ATOM 871 C C . GLU A 1 116 ? 11.728 5.464 -2.556 1.00 97.81 116 GLU A C 1
ATOM 873 O O . GLU A 1 116 ? 12.558 5.742 -1.688 1.00 97.81 116 GLU A O 1
ATOM 878 N N . GLN A 1 117 ? 10.485 5.093 -2.245 1.00 98.12 117 GLN A N 1
ATOM 879 C CA . GLN A 1 117 ? 10.028 4.954 -0.863 1.00 98.12 117 GLN A CA 1
ATOM 880 C C . GLN A 1 117 ? 10.811 3.874 -0.109 1.00 98.12 117 GLN A C 1
ATOM 882 O O . GLN A 1 117 ? 11.260 4.122 1.012 1.00 98.12 117 GLN A O 1
ATOM 887 N N . ILE A 1 118 ? 11.031 2.711 -0.731 1.00 97.88 118 ILE A N 1
ATOM 888 C CA . ILE A 1 118 ? 11.851 1.637 -0.152 1.00 97.88 118 ILE A CA 1
ATOM 889 C C . ILE A 1 118 ? 13.310 2.068 -0.021 1.00 97.88 118 ILE A C 1
ATOM 891 O O . ILE A 1 118 ? 13.906 1.868 1.035 1.00 97.88 118 ILE A O 1
ATOM 895 N N . ARG A 1 119 ? 13.873 2.716 -1.047 1.00 97.50 119 ARG A N 1
ATOM 896 C CA . ARG A 1 119 ? 15.257 3.202 -1.041 1.00 97.50 119 ARG A CA 1
ATOM 897 C C . ARG A 1 119 ? 15.525 4.109 0.144 1.00 97.50 119 ARG A C 1
ATOM 899 O O . ARG A 1 119 ? 16.515 3.916 0.841 1.00 97.50 119 ARG A O 1
ATOM 906 N N . ARG A 1 120 ? 14.623 5.057 0.419 1.00 97.19 120 ARG A N 1
ATOM 907 C CA . ARG A 1 120 ? 14.732 5.934 1.591 1.00 97.19 120 ARG A CA 1
ATOM 908 C C . ARG A 1 120 ? 14.750 5.133 2.895 1.00 97.19 120 ARG A C 1
ATOM 910 O O . ARG A 1 120 ? 15.588 5.399 3.748 1.00 97.19 120 ARG A O 1
ATOM 917 N N . ARG A 1 121 ? 13.885 4.123 3.032 1.00 96.94 121 ARG A N 1
ATOM 918 C CA . ARG A 1 121 ? 13.834 3.258 4.223 1.00 96.94 121 ARG A CA 1
ATOM 919 C C . ARG A 1 121 ? 15.065 2.377 4.392 1.00 96.94 121 ARG A C 1
ATOM 921 O O . ARG A 1 121 ? 15.477 2.169 5.526 1.00 96.94 121 ARG A O 1
ATOM 928 N N . LEU A 1 122 ? 15.647 1.869 3.309 1.00 96.25 122 LEU A N 1
ATOM 929 C CA . LEU A 1 122 ? 16.907 1.123 3.362 1.00 96.25 122 LEU A CA 1
ATOM 930 C C . LEU A 1 122 ? 18.084 2.051 3.687 1.00 96.25 122 LEU A C 1
ATOM 932 O O . LEU A 1 122 ? 18.916 1.710 4.522 1.00 96.25 122 LEU A O 1
ATOM 936 N N . LYS A 1 123 ? 18.109 3.258 3.105 1.00 95.44 123 LYS A N 1
ATOM 937 C CA . LYS A 1 123 ? 19.132 4.274 3.384 1.00 95.44 123 LYS A CA 1
ATOM 938 C C . LYS A 1 123 ? 19.129 4.717 4.849 1.00 95.44 123 LYS A C 1
ATOM 940 O O . LYS A 1 123 ? 20.193 4.821 5.442 1.00 95.44 123 LYS A O 1
ATOM 945 N N . GLU A 1 124 ? 17.949 4.907 5.446 1.00 95.19 124 GLU A N 1
ATOM 946 C CA . GLU A 1 124 ? 17.779 5.220 6.879 1.00 95.19 124 GLU A CA 1
ATOM 947 C C . GLU A 1 124 ? 18.422 4.174 7.810 1.00 95.19 124 GLU A C 1
ATOM 949 O O . GLU A 1 124 ? 18.754 4.501 8.945 1.00 95.19 124 GLU A O 1
ATOM 954 N N . ARG A 1 125 ? 18.596 2.925 7.355 1.00 94.12 125 ARG A N 1
ATOM 955 C CA . ARG A 1 125 ? 19.193 1.844 8.158 1.00 94.12 125 ARG A CA 1
ATOM 956 C C . ARG A 1 125 ? 20.715 1.787 8.072 1.00 94.12 125 ARG A C 1
ATOM 958 O O . ARG A 1 125 ? 21.328 1.172 8.932 1.00 94.12 125 ARG A O 1
ATOM 965 N N . GLY A 1 126 ? 21.319 2.365 7.033 1.00 90.38 126 GLY A N 1
ATOM 966 C CA . GLY A 1 126 ? 22.777 2.413 6.869 1.00 90.38 126 GLY A CA 1
ATOM 967 C C . GLY A 1 126 ? 23.477 1.062 6.653 1.00 90.38 126 GLY A C 1
ATOM 968 O O . GLY A 1 126 ? 24.696 1.004 6.751 1.00 90.38 126 GLY A O 1
ATOM 969 N N . VAL A 1 127 ? 22.741 -0.018 6.360 1.00 87.12 127 VAL A N 1
ATOM 970 C CA . VAL A 1 127 ? 23.308 -1.377 6.206 1.00 87.12 127 VAL A CA 1
ATOM 971 C C . VAL A 1 127 ? 23.985 -1.579 4.845 1.00 87.12 127 VAL A C 1
ATOM 973 O O . VAL A 1 127 ? 24.892 -2.395 4.721 1.00 87.12 127 VAL A O 1
ATOM 976 N N . ILE A 1 128 ? 23.566 -0.829 3.820 1.00 90.44 128 ILE A N 1
ATOM 977 C CA . ILE A 1 128 ? 24.113 -0.922 2.461 1.00 90.44 128 ILE A CA 1
ATOM 978 C C . ILE A 1 128 ? 24.940 0.342 2.188 1.00 90.44 128 ILE A C 1
ATOM 980 O O . ILE A 1 128 ? 24.348 1.413 2.032 1.00 90.44 128 ILE A O 1
ATOM 984 N N . PRO A 1 129 ? 26.281 0.252 2.146 1.00 81.00 129 PRO A N 1
ATOM 985 C CA . PRO A 1 129 ? 27.150 1.424 2.046 1.00 81.00 129 PRO A CA 1
ATOM 986 C C . PRO A 1 129 ? 27.246 1.996 0.625 1.00 81.00 129 PRO A C 1
ATOM 988 O O . PRO A 1 129 ? 27.496 3.187 0.457 1.00 81.00 129 PRO A O 1
ATOM 991 N N . ASN A 1 130 ? 27.053 1.169 -0.406 1.00 91.06 130 ASN A N 1
ATOM 992 C CA . ASN A 1 130 ? 27.190 1.567 -1.804 1.00 91.06 130 ASN A CA 1
ATOM 993 C C . ASN A 1 130 ? 25.839 1.993 -2.403 1.00 91.06 130 ASN A C 1
ATOM 995 O O . ASN A 1 130 ? 24.883 1.216 -2.418 1.00 91.06 130 ASN A O 1
ATOM 999 N N . ASP A 1 131 ? 25.775 3.199 -2.974 1.00 91.44 131 ASP A N 1
ATOM 1000 C CA . ASP A 1 131 ? 24.564 3.744 -3.603 1.00 91.44 131 ASP A CA 1
ATOM 1001 C C . ASP A 1 131 ? 24.068 2.902 -4.797 1.00 91.44 131 ASP A C 1
ATOM 1003 O O . ASP A 1 131 ? 22.857 2.801 -5.018 1.00 91.44 131 ASP A O 1
ATOM 1007 N N . SER A 1 132 ? 24.971 2.259 -5.546 1.00 92.00 132 SER A N 1
ATOM 1008 C CA . SER A 1 132 ? 24.606 1.382 -6.669 1.00 92.00 132 SER A CA 1
ATOM 1009 C C . SER A 1 132 ? 23.939 0.088 -6.187 1.00 92.00 132 SER A C 1
ATOM 1011 O O . SER A 1 132 ? 22.881 -0.310 -6.686 1.00 92.00 132 SER A O 1
ATOM 1013 N N . GLU A 1 133 ? 24.500 -0.540 -5.149 1.00 92.56 133 GLU A N 1
ATOM 1014 C CA . GLU A 1 133 ? 23.911 -1.730 -4.524 1.00 92.56 133 GLU A CA 1
ATOM 1015 C C . GLU A 1 133 ? 22.590 -1.395 -3.836 1.00 92.56 133 GLU A C 1
ATOM 1017 O O . GLU A 1 133 ? 21.613 -2.126 -3.994 1.00 92.56 133 GLU A O 1
ATOM 1022 N N . LEU A 1 134 ? 22.522 -0.249 -3.152 1.00 96.06 134 LEU A N 1
ATOM 1023 C CA . LEU A 1 134 ? 21.302 0.262 -2.537 1.00 96.06 134 LEU A CA 1
ATOM 1024 C C . LEU A 1 134 ? 20.200 0.446 -3.583 1.00 96.06 134 LEU A C 1
ATOM 1026 O O . LEU A 1 134 ? 19.052 0.062 -3.349 1.00 96.06 134 LEU A O 1
ATOM 1030 N N . PHE A 1 135 ? 20.527 1.007 -4.747 1.00 95.69 135 PHE A N 1
ATOM 1031 C CA . PHE A 1 135 ? 19.581 1.152 -5.848 1.00 95.69 135 PHE A CA 1
ATOM 1032 C C . PHE A 1 135 ? 19.080 -0.207 -6.352 1.00 95.69 135 PHE A C 1
ATOM 1034 O O . PHE A 1 135 ? 17.868 -0.408 -6.461 1.00 95.69 135 PHE A O 1
ATOM 1041 N N . GLY A 1 136 ? 19.990 -1.153 -6.612 1.00 95.56 136 GLY A N 1
ATOM 1042 C CA . GLY A 1 136 ? 19.644 -2.507 -7.052 1.00 95.56 136 GLY A CA 1
ATOM 1043 C C . GLY A 1 136 ? 18.762 -3.245 -6.043 1.00 95.56 136 GLY A C 1
ATOM 1044 O O . GLY A 1 136 ? 17.712 -3.774 -6.406 1.00 95.56 136 GLY A O 1
ATOM 1045 N N . ALA A 1 137 ? 19.137 -3.210 -4.766 1.00 96.00 137 ALA A N 1
ATOM 1046 C CA . ALA A 1 137 ? 18.370 -3.778 -3.665 1.00 96.00 137 ALA A CA 1
ATOM 1047 C C . ALA A 1 137 ? 16.974 -3.148 -3.539 1.00 96.00 137 ALA A C 1
ATOM 1049 O O . ALA A 1 137 ? 15.986 -3.856 -3.355 1.00 96.00 137 ALA A O 1
ATOM 1050 N N . SER A 1 138 ? 16.869 -1.827 -3.709 1.00 97.44 138 SER A N 1
ATOM 1051 C CA . SER A 1 138 ? 15.586 -1.112 -3.663 1.00 97.44 138 SER A CA 1
ATOM 1052 C C . SER A 1 138 ? 14.666 -1.488 -4.824 1.00 97.44 138 SER A C 1
ATOM 1054 O O . SER A 1 138 ? 13.461 -1.632 -4.624 1.00 97.44 138 SER A O 1
ATOM 1056 N N . CYS A 1 139 ? 15.215 -1.660 -6.033 1.00 97.19 139 CYS A N 1
ATOM 1057 C CA . CYS A 1 139 ? 14.473 -2.159 -7.196 1.00 97.19 139 CYS A CA 1
ATOM 1058 C C . CYS A 1 139 ? 13.891 -3.547 -6.924 1.00 97.19 139 CYS A C 1
ATOM 1060 O O . CYS A 1 139 ? 12.689 -3.764 -7.088 1.00 97.19 139 CYS A O 1
ATOM 1062 N N . TYR A 1 140 ? 14.737 -4.462 -6.454 1.00 97.44 140 TYR A N 1
ATOM 1063 C CA . TYR A 1 140 ? 14.333 -5.823 -6.129 1.00 97.44 140 TYR A CA 1
ATOM 1064 C C . TYR A 1 140 ? 13.262 -5.851 -5.026 1.00 97.44 140 TYR A C 1
ATOM 1066 O O . TYR A 1 140 ? 12.176 -6.392 -5.231 1.00 97.44 140 TYR A O 1
ATOM 1074 N N . ALA A 1 141 ? 13.493 -5.167 -3.901 1.00 97.81 141 ALA A N 1
ATOM 1075 C CA . ALA A 1 141 ? 12.523 -5.088 -2.813 1.00 97.81 141 ALA A CA 1
ATOM 1076 C C . ALA A 1 141 ? 11.179 -4.485 -3.241 1.00 97.81 141 ALA A C 1
ATOM 1078 O O . ALA A 1 141 ? 10.132 -4.971 -2.813 1.00 97.81 141 ALA A O 1
ATOM 1079 N N . ALA A 1 142 ? 11.175 -3.467 -4.107 1.00 98.00 142 ALA A N 1
ATOM 1080 C CA . ALA A 1 142 ? 9.939 -2.898 -4.639 1.00 98.00 142 ALA A CA 1
ATOM 1081 C C . ALA A 1 142 ? 9.175 -3.894 -5.507 1.00 98.00 142 ALA A C 1
ATOM 1083 O O . ALA A 1 142 ? 7.969 -4.055 -5.327 1.00 98.00 142 ALA A O 1
ATOM 1084 N N . LYS A 1 143 ? 9.874 -4.601 -6.401 1.00 97.50 143 LYS A N 1
ATOM 1085 C CA . LYS A 1 143 ? 9.283 -5.641 -7.250 1.00 97.50 143 LYS A CA 1
ATOM 1086 C C . LYS A 1 143 ? 8.652 -6.752 -6.407 1.00 97.50 143 LYS A C 1
ATOM 1088 O O . LYS A 1 143 ? 7.488 -7.085 -6.627 1.00 97.50 143 LYS A O 1
ATOM 1093 N N . VAL A 1 144 ? 9.372 -7.272 -5.412 1.00 97.94 144 VAL A N 1
ATOM 1094 C CA . VAL A 1 144 ? 8.858 -8.324 -4.519 1.00 97.94 144 VAL A CA 1
ATOM 1095 C C . VAL A 1 144 ? 7.685 -7.814 -3.678 1.00 97.94 144 VAL A C 1
ATOM 1097 O O . VAL A 1 144 ? 6.668 -8.492 -3.582 1.00 97.94 144 VAL A O 1
ATOM 1100 N N . THR A 1 145 ? 7.763 -6.591 -3.141 1.00 98.06 145 THR A N 1
ATOM 1101 C CA . THR A 1 145 ? 6.671 -5.986 -2.350 1.00 98.06 145 THR A CA 1
ATOM 1102 C C . THR A 1 145 ? 5.390 -5.826 -3.166 1.00 98.06 145 THR A C 1
ATOM 1104 O O . THR A 1 145 ? 4.313 -6.186 -2.696 1.00 98.06 145 THR A O 1
ATOM 1107 N N . LEU A 1 146 ? 5.487 -5.318 -4.398 1.00 96.31 146 LEU A N 1
ATOM 1108 C CA . LEU A 1 146 ? 4.331 -5.173 -5.288 1.00 96.31 146 LEU A CA 1
ATOM 1109 C C . LEU A 1 146 ? 3.775 -6.532 -5.736 1.00 96.31 146 LEU A C 1
ATOM 1111 O O . LEU A 1 146 ? 2.563 -6.674 -5.890 1.00 96.31 146 LEU A O 1
ATOM 1115 N N . THR A 1 147 ? 4.644 -7.532 -5.902 1.00 96.19 147 THR A N 1
ATOM 1116 C CA . THR A 1 147 ? 4.238 -8.911 -6.211 1.00 96.19 147 THR A CA 1
ATOM 1117 C C . THR A 1 147 ? 3.445 -9.510 -5.053 1.00 96.19 147 THR A C 1
ATOM 1119 O O . THR A 1 147 ? 2.306 -9.917 -5.258 1.00 96.19 147 THR A O 1
ATOM 1122 N N . ALA A 1 148 ? 3.980 -9.460 -3.829 1.00 96.88 148 ALA A N 1
ATOM 1123 C CA . ALA A 1 148 ? 3.302 -9.933 -2.622 1.00 96.88 148 ALA A CA 1
ATOM 1124 C C . ALA A 1 148 ? 1.948 -9.234 -2.406 1.00 96.88 148 ALA A C 1
ATOM 1126 O O . ALA A 1 148 ? 0.945 -9.889 -2.131 1.00 96.88 148 ALA A O 1
ATOM 1127 N N . LEU A 1 149 ? 1.892 -7.910 -2.597 1.00 95.56 149 LEU A N 1
ATOM 1128 C CA . LEU A 1 149 ? 0.640 -7.153 -2.529 1.00 95.56 149 LEU A CA 1
ATOM 1129 C C . LEU A 1 149 ? -0.385 -7.656 -3.560 1.00 95.56 149 LEU A C 1
ATOM 1131 O O . LEU A 1 149 ? -1.550 -7.853 -3.222 1.00 95.56 149 LEU A O 1
ATOM 1135 N N . GLY A 1 150 ? 0.042 -7.877 -4.806 1.00 93.31 150 GLY A N 1
ATOM 1136 C CA . GLY A 1 150 ? -0.824 -8.366 -5.878 1.00 93.31 150 GLY A CA 1
ATOM 1137 C C . GLY A 1 150 ? -1.295 -9.811 -5.690 1.00 93.31 150 GLY A C 1
ATOM 1138 O O . GLY A 1 150 ? -2.406 -10.130 -6.104 1.00 93.31 150 GLY A O 1
ATOM 1139 N N . GLU A 1 151 ? -0.480 -10.670 -5.073 1.00 93.00 151 GLU A N 1
ATOM 1140 C CA . GLU A 1 151 ? -0.857 -12.042 -4.706 1.00 93.00 151 GLU A CA 1
ATOM 1141 C C . GLU A 1 151 ? -1.920 -12.063 -3.605 1.00 93.00 151 GLU A C 1
ATOM 1143 O O . GLU A 1 151 ? -2.873 -12.834 -3.693 1.00 93.00 151 GLU A O 1
ATOM 1148 N N . MET A 1 152 ? -1.772 -11.201 -2.593 1.00 92.31 152 MET A N 1
ATOM 1149 C CA . MET A 1 152 ? -2.686 -11.132 -1.449 1.00 92.31 152 MET A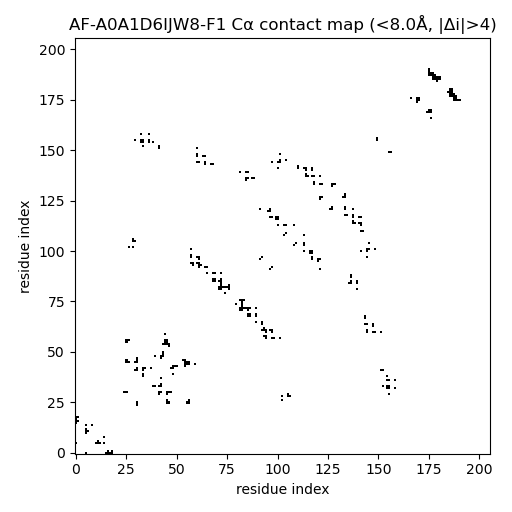 CA 1
ATOM 1150 C C . MET A 1 152 ? -4.000 -10.407 -1.767 1.00 92.31 152 MET A C 1
ATOM 1152 O O . MET A 1 152 ? -5.023 -10.729 -1.174 1.00 92.31 152 MET A O 1
ATOM 1156 N N . PHE A 1 153 ? -3.986 -9.442 -2.693 1.00 93.81 153 PHE A N 1
ATOM 1157 C CA . PHE A 1 153 ? -5.142 -8.605 -3.039 1.00 93.81 153 PHE A CA 1
ATOM 1158 C C . PHE A 1 153 ? -5.437 -8.647 -4.542 1.00 93.81 153 PHE A C 1
ATOM 1160 O O . PHE A 1 153 ? -5.417 -7.630 -5.245 1.00 93.81 153 PHE A O 1
ATOM 1167 N N . GLN A 1 154 ? -5.725 -9.846 -5.048 1.00 92.50 154 GLN A N 1
ATOM 1168 C CA . GLN A 1 154 ? -5.978 -10.074 -6.473 1.00 92.50 154 GLN A CA 1
ATOM 1169 C C . GLN A 1 154 ? -7.177 -9.271 -6.985 1.00 92.50 154 GLN A C 1
ATOM 1171 O O . GLN A 1 154 ? -7.091 -8.662 -8.050 1.00 92.50 154 GLN A O 1
ATOM 1176 N N . ALA A 1 155 ? -8.268 -9.195 -6.214 1.00 93.56 155 ALA A N 1
ATOM 1177 C CA . ALA A 1 155 ? -9.446 -8.419 -6.596 1.00 93.56 155 ALA A CA 1
ATOM 1178 C C . ALA A 1 155 ? -9.116 -6.926 -6.753 1.00 93.56 155 ALA A C 1
ATOM 1180 O O . ALA A 1 155 ? -9.490 -6.313 -7.752 1.00 93.56 155 ALA A O 1
ATOM 1181 N N . ALA A 1 156 ? -8.344 -6.356 -5.820 1.00 94.06 156 ALA A N 1
ATOM 1182 C CA . ALA A 1 156 ? -7.880 -4.973 -5.910 1.00 94.06 156 ALA A CA 1
ATOM 1183 C C . ALA A 1 156 ? -7.044 -4.744 -7.177 1.00 94.06 156 ALA A C 1
ATOM 1185 O O . ALA A 1 156 ? -7.270 -3.779 -7.905 1.00 94.06 156 ALA A O 1
ATOM 1186 N N . ARG A 1 157 ? -6.110 -5.659 -7.474 1.00 92.69 157 ARG A N 1
ATOM 1187 C CA . ARG A 1 157 ? -5.281 -5.603 -8.685 1.00 92.69 157 ARG A CA 1
ATOM 1188 C C . ARG A 1 157 ? -6.130 -5.646 -9.956 1.00 92.69 157 ARG A C 1
ATOM 1190 O O . ARG A 1 157 ? -5.902 -4.845 -10.858 1.00 92.69 157 ARG A O 1
ATOM 1197 N N . SER A 1 158 ? -7.115 -6.537 -10.015 1.00 95.00 158 SER A N 1
ATOM 1198 C CA . SER A 1 158 ? -8.024 -6.658 -11.158 1.00 95.00 158 SER A CA 1
ATOM 1199 C C . SER A 1 158 ? -8.858 -5.392 -11.367 1.00 95.00 158 SER A C 1
ATOM 1201 O O . SER A 1 158 ? -8.953 -4.913 -12.494 1.00 95.00 158 SER A O 1
ATOM 1203 N N . ILE A 1 159 ? -9.399 -4.801 -10.294 1.00 96.12 159 ILE A N 1
ATOM 1204 C CA . ILE A 1 159 ? -10.166 -3.547 -10.371 1.00 96.12 159 ILE A CA 1
ATOM 1205 C C . ILE A 1 159 ? -9.271 -2.388 -10.829 1.00 96.12 159 ILE A C 1
ATOM 1207 O O . ILE A 1 159 ? -9.664 -1.636 -11.717 1.00 96.12 159 ILE A O 1
ATOM 1211 N N . MET A 1 160 ? -8.062 -2.252 -10.270 1.00 93.88 160 MET A N 1
ATOM 1212 C CA . MET A 1 160 ? -7.100 -1.219 -10.683 1.00 93.88 160 MET A CA 1
ATOM 1213 C C . MET A 1 160 ? -6.732 -1.329 -12.164 1.00 93.88 160 MET A C 1
ATOM 1215 O O . MET A 1 160 ? -6.708 -0.316 -12.862 1.00 93.88 160 MET A O 1
ATOM 1219 N N . ASN A 1 161 ? -6.476 -2.547 -12.650 1.00 94.25 161 ASN A N 1
ATOM 1220 C CA . ASN A 1 161 ? -6.178 -2.786 -14.061 1.00 94.25 161 ASN A CA 1
ATOM 1221 C C . ASN A 1 161 ? -7.362 -2.398 -14.950 1.00 94.25 161 ASN A C 1
ATOM 1223 O O . ASN A 1 161 ? -7.181 -1.644 -15.901 1.00 94.25 161 ASN A O 1
ATOM 1227 N N . TRP A 1 162 ? -8.573 -2.840 -14.597 1.00 97.12 162 TRP A N 1
ATOM 1228 C CA . TRP A 1 162 ? -9.783 -2.520 -15.351 1.00 97.12 162 TRP A CA 1
ATOM 1229 C C . TRP A 1 162 ? -10.048 -1.007 -15.414 1.00 97.12 162 TRP A C 1
ATOM 1231 O O . TRP A 1 162 ? -10.268 -0.467 -16.497 1.00 97.12 162 TRP A O 1
ATOM 1241 N N . LEU A 1 163 ? -9.944 -0.295 -14.284 1.00 96.62 163 LEU A N 1
ATOM 1242 C CA . LEU A 1 163 ? -10.065 1.169 -14.252 1.00 96.62 163 LEU A CA 1
ATOM 1243 C C . LEU A 1 163 ? -8.988 1.850 -15.108 1.00 96.62 163 LEU A C 1
ATOM 1245 O O . LEU A 1 163 ? -9.280 2.814 -15.816 1.00 96.62 163 LEU A O 1
ATOM 1249 N N . GLY A 1 164 ? -7.754 1.342 -15.062 1.00 95.38 164 GLY A N 1
ATOM 1250 C CA . GLY A 1 164 ? -6.648 1.831 -15.879 1.00 95.38 164 GLY A CA 1
ATOM 1251 C C . GLY A 1 164 ? -6.885 1.642 -17.377 1.00 95.38 164 GLY A C 1
ATOM 1252 O O . GLY A 1 164 ? -6.592 2.546 -18.156 1.00 95.38 164 GLY A O 1
ATOM 1253 N N . ASP A 1 165 ? -7.446 0.508 -17.791 1.00 97.38 165 ASP A N 1
ATOM 1254 C CA . ASP A 1 165 ? -7.758 0.237 -19.195 1.00 97.38 165 ASP A CA 1
ATOM 1255 C C . ASP A 1 165 ? -8.923 1.099 -19.695 1.00 97.38 165 ASP A C 1
ATOM 1257 O O . ASP A 1 165 ? -8.815 1.699 -20.765 1.00 97.38 165 ASP A O 1
ATOM 1261 N N . CYS A 1 166 ? -9.970 1.287 -18.884 1.00 97.56 166 CYS A N 1
ATOM 1262 C CA . CYS A 1 166 ? -11.032 2.254 -19.172 1.00 97.56 166 CYS A CA 1
ATOM 1263 C C . CYS A 1 166 ? -10.470 3.673 -19.362 1.00 97.56 166 CYS A C 1
ATOM 1265 O O . CYS A 1 166 ? -10.807 4.350 -20.333 1.00 97.56 166 CYS A O 1
ATOM 1267 N N . ALA A 1 167 ? -9.577 4.117 -18.472 1.00 97.06 167 ALA A N 1
ATOM 1268 C CA . ALA A 1 167 ? -8.954 5.435 -18.567 1.00 97.06 167 ALA A CA 1
ATOM 1269 C C . ALA A 1 167 ? -8.118 5.603 -19.848 1.00 97.06 167 ALA A C 1
ATOM 1271 O O . ALA A 1 167 ? -8.153 6.672 -20.454 1.00 97.06 167 ALA A O 1
ATOM 1272 N N . LYS A 1 168 ? -7.402 4.556 -20.287 1.00 96.62 168 LYS A N 1
ATOM 1273 C CA . LYS A 1 168 ? -6.652 4.575 -21.555 1.00 96.62 168 LYS A CA 1
ATOM 1274 C C . LYS A 1 168 ? -7.581 4.754 -22.752 1.00 96.62 168 LYS A C 1
ATOM 1276 O O . LYS A 1 168 ? -7.305 5.607 -23.584 1.00 96.62 168 LYS A O 1
ATOM 1281 N N . VAL A 1 169 ? -8.675 3.990 -22.818 1.00 97.75 169 VAL A N 1
ATOM 1282 C CA . VAL A 1 169 ? -9.649 4.086 -23.920 1.00 97.75 169 VAL A CA 1
ATOM 1283 C C . VAL A 1 169 ? -10.266 5.485 -23.979 1.00 97.75 169 VAL A C 1
ATOM 1285 O O . VAL A 1 169 ? -10.280 6.095 -25.041 1.00 97.75 169 VAL A O 1
ATOM 1288 N N . ILE A 1 170 ? -10.690 6.039 -22.838 1.00 97.25 170 ILE A N 1
ATOM 1289 C CA . ILE A 1 170 ? -11.242 7.404 -22.762 1.00 97.25 170 ILE A CA 1
ATOM 1290 C C . ILE A 1 170 ? -10.212 8.445 -23.233 1.00 97.25 170 ILE A C 1
ATOM 1292 O O . ILE A 1 170 ? -10.537 9.337 -24.014 1.00 97.25 170 ILE A O 1
ATOM 1296 N N . ALA A 1 171 ? -8.957 8.314 -22.796 1.00 95.50 171 ALA A N 1
ATOM 1297 C CA . ALA A 1 171 ? -7.891 9.231 -23.183 1.00 95.50 171 ALA A CA 1
ATOM 1298 C C . ALA A 1 171 ? -7.519 9.133 -24.675 1.00 95.50 171 ALA A C 1
ATOM 1300 O O . ALA A 1 171 ? -7.105 10.137 -25.255 1.00 95.50 171 ALA A O 1
ATOM 1301 N N . CYS A 1 172 ? -7.666 7.961 -25.306 1.00 95.44 172 CYS A N 1
ATOM 1302 C CA . CYS A 1 172 ? -7.479 7.791 -26.752 1.00 95.44 172 CYS A CA 1
ATOM 1303 C C . CYS A 1 172 ? -8.494 8.599 -27.572 1.00 95.44 172 CYS A C 1
ATOM 1305 O O . CYS A 1 172 ? -8.136 9.107 -28.630 1.00 95.44 172 CYS A O 1
ATOM 1307 N N . GLU A 1 173 ? -9.701 8.798 -27.042 1.00 96.06 173 GLU A N 1
ATOM 1308 C CA . GLU A 1 173 ? -10.730 9.674 -27.621 1.00 96.06 173 GLU A CA 1
ATOM 1309 C C . GLU A 1 173 ? -10.521 11.159 -27.262 1.00 96.06 173 GLU A C 1
ATOM 1311 O O . GLU A 1 173 ? -11.366 12.003 -27.548 1.00 96.06 173 GLU A O 1
ATOM 1316 N N . ASN A 1 174 ? -9.389 11.503 -26.633 1.00 94.31 174 ASN A N 1
ATOM 1317 C CA . ASN A 1 174 ? -9.044 12.856 -26.187 1.00 94.31 174 ASN A CA 1
ATOM 1318 C C . ASN A 1 174 ? -10.061 13.474 -25.201 1.00 94.31 174 ASN A C 1
ATOM 1320 O O . ASN A 1 174 ? -10.142 14.696 -25.053 1.00 94.31 174 ASN A O 1
ATOM 1324 N N . GLU A 1 175 ? -10.799 12.630 -24.480 1.00 96.25 175 GLU A N 1
ATOM 1325 C CA . GLU A 1 175 ? -11.727 13.032 -23.426 1.00 96.25 175 GLU A CA 1
ATOM 1326 C C . GLU A 1 175 ? -11.089 12.850 -22.035 1.00 96.25 175 GLU A C 1
ATOM 1328 O O . GLU A 1 175 ? -10.255 11.961 -21.829 1.00 96.25 175 GLU A O 1
ATOM 1333 N N . PRO A 1 176 ? -11.443 13.678 -21.035 1.00 96.69 176 PRO A N 1
ATOM 1334 C CA . PRO A 1 176 ? -10.996 13.468 -19.669 1.00 96.69 176 PRO A CA 1
ATOM 1335 C C . PRO A 1 176 ? -11.829 12.377 -18.988 1.00 96.69 176 PRO A C 1
ATOM 1337 O O . PRO A 1 176 ? -13.051 12.298 -19.145 1.00 96.69 176 PRO A O 1
ATOM 1340 N N . VAL A 1 177 ? -11.188 11.590 -18.123 1.00 98.00 177 VAL A N 1
ATOM 1341 C CA . VAL A 1 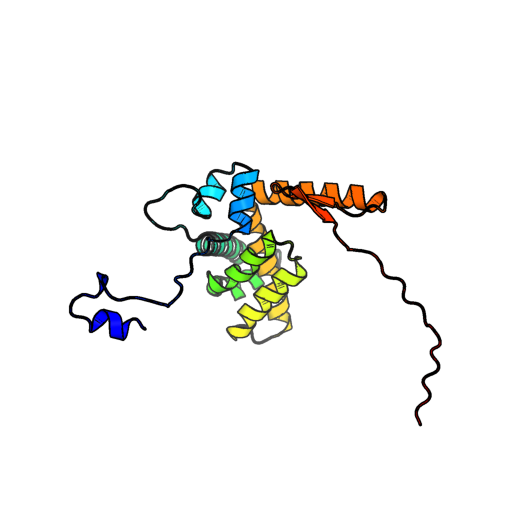177 ? -11.912 10.688 -17.221 1.00 98.00 177 VAL A CA 1
ATOM 1342 C C . VAL A 1 177 ? -12.797 11.519 -16.292 1.00 98.00 177 VAL A C 1
ATOM 1344 O O . VAL A 1 177 ? -12.327 12.442 -15.619 1.00 98.00 177 VAL A O 1
ATOM 1347 N N . ARG A 1 178 ? -14.083 11.173 -16.240 1.00 97.62 178 ARG A N 1
ATOM 1348 C CA . ARG A 1 178 ? -15.088 11.827 -15.399 1.00 97.62 178 ARG A CA 1
ATOM 1349 C C . ARG A 1 178 ? -16.042 10.804 -14.801 1.00 97.62 178 ARG A C 1
ATOM 1351 O O . ARG A 1 178 ? -16.343 9.797 -15.434 1.00 97.62 178 ARG A O 1
ATOM 1358 N N . TRP A 1 179 ? -16.527 11.071 -13.598 1.00 98.06 179 TRP A N 1
ATOM 1359 C CA . TRP A 1 179 ? -17.543 10.262 -12.925 1.00 98.06 179 TRP A CA 1
ATOM 1360 C C . TRP A 1 179 ? -18.344 11.129 -11.955 1.00 98.06 179 TRP A C 1
ATOM 1362 O O . TRP A 1 179 ? -17.958 12.256 -11.655 1.00 98.06 179 TRP A O 1
ATOM 1372 N N . THR A 1 180 ? -19.442 10.595 -11.432 1.00 98.38 180 THR A N 1
ATOM 1373 C CA . THR A 1 180 ? -20.205 11.221 -10.346 1.00 98.38 180 THR A CA 1
ATOM 1374 C C . THR A 1 180 ? -20.014 10.390 -9.085 1.00 98.38 180 THR A C 1
ATOM 1376 O O . THR A 1 180 ? -20.118 9.163 -9.133 1.00 98.38 180 THR A O 1
ATOM 1379 N N . THR A 1 181 ? -19.679 11.021 -7.957 1.00 98.00 181 THR A N 1
ATOM 1380 C CA . THR A 1 181 ? -19.555 10.306 -6.679 1.00 98.00 181 THR A CA 1
ATOM 1381 C C . THR A 1 181 ? -20.914 9.745 -6.245 1.00 98.00 181 THR A C 1
ATOM 1383 O O . THR A 1 181 ? -21.951 10.258 -6.670 1.00 98.00 181 THR A O 1
ATOM 1386 N N . PRO A 1 182 ? -20.958 8.752 -5.336 1.00 97.38 182 PRO A N 1
ATOM 1387 C CA . PRO A 1 182 ? -22.223 8.268 -4.775 1.00 97.38 182 PRO A CA 1
ATOM 1388 C C . PRO A 1 182 ? -23.075 9.352 -4.090 1.00 97.38 182 PRO A C 1
ATOM 1390 O O . PRO A 1 182 ? -24.269 9.158 -3.905 1.00 97.38 182 PRO A O 1
ATOM 1393 N N . LEU A 1 183 ? -22.472 10.495 -3.732 1.00 97.94 183 LEU A N 1
ATOM 1394 C CA . LEU A 1 183 ? -23.151 11.656 -3.147 1.00 97.94 183 LEU A CA 1
ATOM 1395 C C . LEU A 1 183 ? -23.594 12.695 -4.195 1.00 97.94 183 LEU A C 1
ATOM 1397 O O . LEU A 1 183 ? -24.037 13.779 -3.832 1.00 97.94 183 LEU A O 1
ATOM 1401 N N . GLY A 1 184 ? -23.450 12.401 -5.490 1.00 97.75 184 GLY A N 1
ATOM 1402 C CA . GLY A 1 184 ? -23.893 13.276 -6.578 1.00 97.75 184 GLY A CA 1
ATOM 1403 C C . GLY A 1 184 ? -22.881 14.337 -7.019 1.00 97.75 184 GLY A C 1
ATOM 1404 O O . GLY A 1 184 ? -23.192 15.122 -7.910 1.00 97.75 184 GLY A O 1
ATOM 1405 N N . LEU A 1 185 ? -21.667 14.371 -6.455 1.00 98.25 185 LEU A N 1
ATOM 1406 C CA . LEU A 1 185 ? -20.640 15.337 -6.860 1.00 98.25 185 LEU A CA 1
ATOM 1407 C C . LEU A 1 185 ? -19.999 14.905 -8.193 1.00 98.25 185 LEU A C 1
ATOM 1409 O O . LEU A 1 185 ? -19.393 13.832 -8.235 1.00 98.25 185 LEU A O 1
ATOM 1413 N N . PRO A 1 186 ? -20.069 15.706 -9.270 1.00 98.19 186 PRO A N 1
ATOM 1414 C CA . PRO A 1 186 ? -19.330 15.418 -10.493 1.00 98.19 186 PRO A CA 1
ATOM 1415 C C . PRO A 1 186 ? -17.827 15.646 -10.288 1.00 98.19 186 PRO A C 1
ATOM 1417 O O . PRO A 1 186 ? -17.401 16.665 -9.746 1.00 98.19 186 PRO A O 1
ATOM 1420 N N . VAL A 1 187 ? -17.015 14.702 -10.756 1.00 98.25 187 VAL A N 1
ATOM 1421 C CA . VAL A 1 187 ? -15.552 14.739 -10.708 1.00 98.25 187 VAL A CA 1
ATOM 1422 C C . VAL A 1 187 ? -15.003 14.590 -12.120 1.00 98.25 187 VAL A C 1
ATOM 1424 O O . VAL A 1 187 ? -15.431 13.719 -12.875 1.00 98.25 187 VAL A O 1
ATOM 1427 N N . VAL A 1 188 ? -14.033 15.433 -12.471 1.00 97.94 188 VAL A N 1
ATOM 1428 C CA . VAL A 1 188 ? -13.335 15.412 -13.762 1.00 97.94 188 VAL A CA 1
ATOM 1429 C C . VAL A 1 188 ? -11.836 15.443 -13.498 1.00 97.94 188 VAL A C 1
ATOM 1431 O O . VAL A 1 188 ? -11.357 16.300 -12.756 1.00 97.94 188 VAL A O 1
ATOM 1434 N N . GLN A 1 189 ? -11.082 14.529 -14.108 1.00 97.25 189 GLN A N 1
ATOM 1435 C CA . GLN A 1 189 ? -9.625 14.551 -14.026 1.00 97.25 189 GLN A CA 1
ATOM 1436 C C . GLN A 1 189 ? -9.057 15.674 -14.908 1.00 97.25 189 GLN A C 1
ATOM 1438 O O . GLN A 1 189 ? -9.265 15.662 -16.123 1.00 97.25 189 GLN A O 1
ATOM 1443 N N . PRO A 1 190 ? -8.302 16.635 -14.343 1.00 94.75 190 PRO A N 1
ATOM 1444 C CA . PRO A 1 190 ? -7.819 17.801 -15.082 1.00 94.75 190 PRO A CA 1
ATOM 1445 C C . PRO A 1 190 ? -6.515 17.534 -15.854 1.00 94.75 190 PRO A C 1
ATOM 1447 O O . PRO 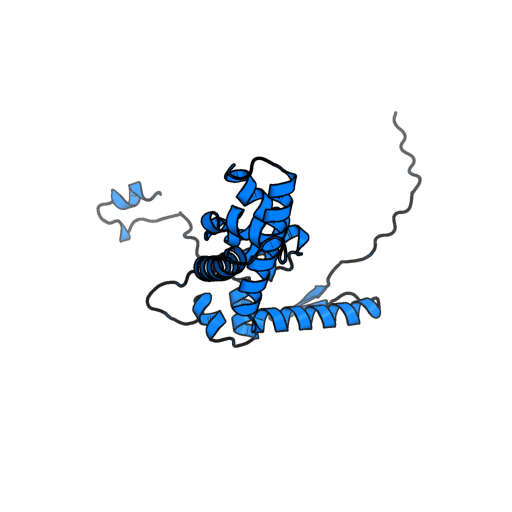A 1 190 ? -5.843 18.473 -16.278 1.00 94.75 190 PRO A O 1
ATOM 1450 N N 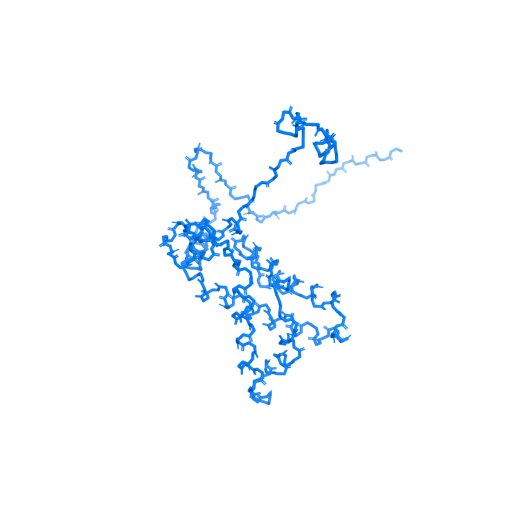. TYR A 1 191 ? -6.109 16.271 -16.015 1.00 93.31 191 TYR A N 1
ATOM 1451 C CA . TYR A 1 191 ? -4.828 15.912 -16.619 1.00 93.31 191 TYR A CA 1
ATOM 1452 C C . TYR A 1 191 ? -4.834 16.204 -18.122 1.00 93.31 191 TYR A C 1
ATOM 1454 O O . TYR A 1 191 ? -5.403 15.463 -18.916 1.00 93.31 191 TYR A O 1
ATOM 1462 N N . ARG A 1 192 ? -4.186 17.304 -18.512 1.00 90.75 192 ARG A N 1
ATOM 1463 C CA . ARG A 1 192 ? -4.055 17.750 -19.904 1.00 90.75 192 ARG A CA 1
ATOM 1464 C C . ARG A 1 192 ? -2.603 18.091 -20.206 1.00 90.75 192 ARG A C 1
ATOM 1466 O O . ARG A 1 192 ? -1.870 18.557 -19.333 1.00 90.75 192 ARG A O 1
ATOM 1473 N N . LYS A 1 193 ? -2.183 17.899 -21.458 1.00 87.00 193 LYS A N 1
ATOM 1474 C CA . LYS A 1 193 ? -0.900 18.429 -21.934 1.00 87.00 193 LYS A CA 1
ATOM 1475 C C . LYS A 1 193 ? -1.039 19.942 -22.085 1.00 87.00 193 LYS A C 1
ATOM 1477 O O . LYS A 1 193 ? -1.707 20.413 -22.999 1.00 87.00 193 LYS A O 1
ATOM 1482 N N . LEU A 1 194 ? -0.443 20.694 -21.165 1.00 86.62 194 LEU A N 1
ATOM 1483 C CA . LEU A 1 194 ? -0.430 22.151 -21.238 1.00 86.62 194 LEU A CA 1
ATOM 1484 C C . LEU A 1 194 ? 0.553 22.606 -22.321 1.00 86.62 194 LEU A C 1
ATOM 1486 O O . LEU A 1 194 ? 1.737 22.268 -22.271 1.00 86.62 194 LEU A O 1
ATOM 1490 N N . GLY A 1 195 ? 0.064 23.399 -23.272 1.00 85.69 195 GLY A N 1
ATOM 1491 C CA . GLY A 1 195 ? 0.916 24.205 -24.138 1.00 85.69 195 GLY A CA 1
ATOM 1492 C C . GLY A 1 195 ? 1.469 25.392 -23.353 1.00 85.69 195 GLY A C 1
ATOM 1493 O O . GLY A 1 195 ? 0.759 25.997 -22.550 1.00 85.69 195 GLY A O 1
ATOM 1494 N N . ARG A 1 196 ? 2.743 25.724 -23.559 1.00 88.69 196 ARG A N 1
ATOM 1495 C CA . ARG A 1 196 ? 3.325 26.978 -23.072 1.00 88.69 196 ARG A CA 1
ATOM 1496 C C . ARG A 1 196 ? 3.500 27.906 -24.262 1.00 88.69 196 ARG A C 1
ATOM 1498 O O . ARG A 1 196 ? 4.078 27.504 -25.267 1.00 88.69 196 ARG A O 1
ATOM 1505 N N . HIS A 1 197 ? 3.034 29.138 -24.120 1.00 86.50 197 HIS A N 1
ATOM 1506 C CA . HIS A 1 197 ? 3.219 30.192 -25.108 1.00 86.50 197 HIS A CA 1
ATOM 1507 C C . HIS A 1 197 ? 3.907 31.370 -24.427 1.00 86.50 197 HIS A C 1
ATOM 1509 O O . HIS A 1 197 ? 3.542 31.741 -23.311 1.00 86.50 197 HIS A O 1
ATOM 1515 N N . LEU A 1 198 ? 4.927 31.927 -25.077 1.00 87.38 198 LEU A N 1
ATOM 1516 C CA . LEU A 1 198 ? 5.549 33.165 -24.625 1.00 87.38 198 LEU A CA 1
ATOM 1517 C C . LEU A 1 198 ? 4.600 34.312 -24.967 1.00 87.38 198 LEU A C 1
ATOM 1519 O O . LEU A 1 198 ? 4.292 34.531 -26.136 1.00 87.38 198 LEU A O 1
ATOM 1523 N N . VAL A 1 199 ? 4.127 35.018 -23.945 1.00 87.69 199 VAL A N 1
ATOM 1524 C CA . VAL A 1 199 ? 3.294 36.213 -24.099 1.00 87.69 199 VAL A CA 1
ATOM 1525 C C . VAL A 1 199 ? 4.153 37.411 -23.720 1.00 87.69 199 VAL A C 1
ATOM 1527 O O . VAL A 1 199 ? 4.661 37.474 -22.602 1.00 87.69 199 VAL A O 1
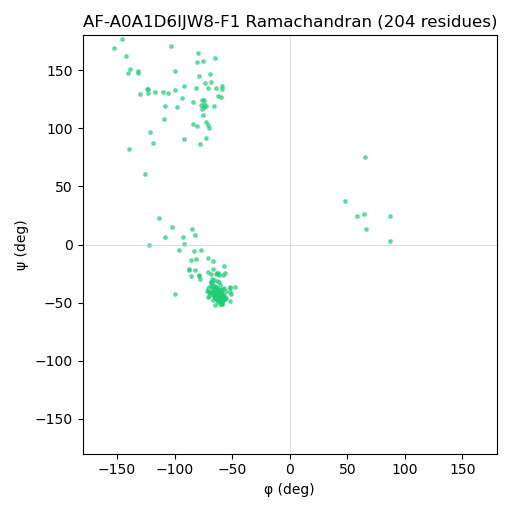ATOM 1530 N N . GLY A 1 200 ? 4.356 38.334 -24.663 1.00 82.06 200 GLY A N 1
ATOM 1531 C CA . GLY A 1 200 ? 5.062 39.584 -24.395 1.00 82.06 200 GLY A CA 1
ATOM 1532 C C . GLY A 1 200 ? 4.247 40.437 -23.429 1.00 82.06 200 GLY A C 1
ATOM 1533 O O . GLY A 1 200 ? 3.114 40.799 -23.736 1.00 82.06 200 GLY A O 1
ATOM 1534 N N . VAL A 1 201 ? 4.815 40.733 -22.264 1.00 84.25 201 VAL A N 1
ATOM 1535 C CA . VAL A 1 201 ? 4.231 41.646 -21.279 1.00 84.25 201 VAL A CA 1
ATOM 1536 C C . VAL A 1 201 ? 5.159 42.842 -21.107 1.00 84.25 201 VAL A C 1
ATOM 1538 O O . VAL A 1 201 ? 6.367 42.674 -20.939 1.00 84.25 201 VAL A O 1
ATOM 1541 N N . SER A 1 202 ? 4.600 44.050 -21.175 1.00 77.62 202 SER A N 1
ATOM 1542 C CA . SER A 1 202 ? 5.320 45.295 -20.907 1.00 77.62 202 SER A CA 1
ATOM 1543 C C . SER A 1 202 ? 5.575 45.394 -19.406 1.00 77.62 202 SER A C 1
ATOM 1545 O O . SER A 1 202 ? 4.718 45.855 -18.658 1.00 77.62 202 SER A O 1
ATOM 1547 N N . VAL A 1 203 ? 6.720 44.899 -18.940 1.00 71.50 203 VAL A N 1
ATOM 1548 C CA . VAL A 1 203 ? 7.157 45.138 -17.562 1.00 71.50 203 VAL A CA 1
ATOM 1549 C C . VAL A 1 203 ? 8.026 46.391 -17.575 1.00 71.50 203 VAL A C 1
ATOM 1551 O O . VAL A 1 203 ? 9.228 46.321 -17.821 1.00 71.50 203 VAL A O 1
ATOM 1554 N N . GLU A 1 204 ? 7.399 47.551 -17.377 1.00 51.84 204 GLU A N 1
ATOM 1555 C CA . GLU A 1 204 ? 8.110 48.788 -17.051 1.00 51.84 204 GLU A CA 1
ATOM 1556 C C . GLU A 1 204 ? 8.656 48.651 -15.624 1.00 51.84 204 GLU A C 1
ATOM 1558 O O . GLU A 1 204 ? 7.920 48.772 -14.648 1.00 51.84 204 GLU A O 1
ATOM 1563 N N . TYR A 1 205 ? 9.946 48.338 -15.492 1.00 58.38 205 TYR A N 1
ATOM 1564 C CA . TYR A 1 205 ? 10.668 48.579 -14.246 1.00 58.38 205 TYR A CA 1
ATOM 1565 C C . TYR A 1 205 ? 11.144 50.033 -14.266 1.00 58.38 205 TYR A C 1
ATOM 1567 O O . TYR A 1 205 ? 12.075 50.370 -14.998 1.00 58.38 205 TYR A O 1
ATOM 1575 N N . SER A 1 206 ? 10.454 50.879 -13.503 1.00 49.69 206 SER A N 1
ATOM 1576 C CA . SER A 1 206 ? 10.922 52.199 -13.061 1.00 49.69 206 SER A CA 1
ATOM 1577 C C . SER A 1 206 ? 11.992 52.080 -11.984 1.00 49.69 206 SER A C 1
ATOM 1579 O O . SER A 1 206 ? 11.803 51.206 -11.104 1.00 49.69 206 SER A O 1
#

InterPro domains:
  IPR002092 DNA-directed RNA polymerase, phage-type [PS00489] (93-107)
  IPR002092 DNA-directed RNA polymerase, phage-type [PS00900] (20-31)
  IPR002092 DNA-directed RNA polymerase, phage-type [PTHR10102] (1-203)
  IPR043502 DNA/RNA polymerase superfamily [SSF56672] (1-202)
  IPR046950 DNA-directed RNA polymerase, C-terminal domain, phage-type [PF00940] (1-199)

Foldseek 3Di:
DDPVVLVPDPHSVPDDDPDDDDDDWQQVLLCVLCVVLVPPLSCQQGVVDDDPDDHRVLQQLLVQLLVVLVVLLPDDCVVPVVNVLSVQCSVVRGSQLLVVLLSCVSVPDDLVRSLVSNLVSVVVVCSDPDPVSSSVSSSSSSVSSVVSSCVSRVSSVVVVVVVVVVQVVCVVVVHWDWDAPPVGRIDTDPDDDDDDDDDDDPDDDD

Nearest PDB structures (foldseek):
  4boc-assembly1_A-2  TM=9.649E-01  e=1.200E-12  Homo sapiens
  6erp-assembly2_B  TM=8.672E-01  e=3.191E-12  Homo sapiens
  6erq-assembly2_B  TM=8.646E-01  e=4.346E-12  Homo sapiens
  7zc4-assembly1_A  TM=8.894E-01  e=1.771E-10  Homo sapiens
  8dh0-assembly1_N  TM=8.159E-01  e=5.741E-07  Escherichia phage T7

Secondary structure (DSSP, 8-state):
--HHHHHHSS-GGG----SPPP---SSHHHHHHHHHHT-HHHHHHTT-S--SS---HHHHHHHHHHHHHHHHHTS-TTT-THHHHHHHHGGG-SHHHHHHHHHHHTTT--HHHHHHHHHHHHHTTT----HHHHHHHHHHHHHHHHHHHHHH-HHHHHHHHHHHHHHHHHHHTTPPPEEE-TTS-EEE------------------